Protein AF-A0A1F7KAL9-F1 (afdb_monomer_lite)

Organism: NCBI:txid1802082

Radius of gyration: 19.41 Å; chains: 1; bounding box: 56×38×49 Å

Secondary structure (DSSP, 8-state):
----EEEEETTEEEEHHHHHHHHHHHHHHHHHHHHHTTSSS-HHHHHHHHHHHHHHHHHHHHHHHHHHTHHHHTT-TTGGG-TTTS----HHHHHHHHHHHHHHHHHHTT--HHHHHHHHHHHHHHHHHHHHHHHHTT--SHHHHHHHHHHHHHHHHHHHHHHHHH-TT-SSHHHHHHHHHHHHHHHHHHTT-S--EEETTEEESSTTHHHHHHHHHHHHHHHHHHHHHTT-

Sequence (232 aa):
MINNFLTSLLGLNLYVYGLGVFLTLVVFLFLFWRNLRKTSLNEEKMVDALFGAGVFALVIGRIAYIIMNYDLFRGNLLTPFLLVNYPGITEFYFWMAFFVYWFIYGYQKKIGFVTLTKVFLAPLVTAKILLTAFSLIKEFSLAGLVMLASLLILIGAYLILTHLLKNKSLKEKPFFLLMVYLLLPNFLVDFFQKERVYFVGLKFLSIEQLPYLAAIIISTVLLVLRQFRNRK

Structure (mmCIF, N/CA/C/O backbone):
data_AF-A0A1F7KAL9-F1
#
_entry.id   AF-A0A1F7KAL9-F1
#
loop_
_atom_site.group_PDB
_atom_site.id
_atom_site.type_symbol
_atom_site.label_atom_id
_atom_site.label_alt_id
_atom_site.label_comp_id
_atom_site.label_asym_id
_atom_site.label_entity_id
_atom_site.label_seq_id
_atom_site.pdbx_PDB_ins_code
_atom_site.Cartn_x
_atom_site.Cartn_y
_atom_site.Cartn_z
_atom_site.occupancy
_atom_site.B_iso_or_equiv
_atom_site.auth_seq_id
_atom_site.auth_comp_id
_atom_site.auth_asym_id
_atom_site.auth_atom_id
_atom_site.pdbx_PDB_model_num
ATOM 1 N N . MET A 1 1 ? 26.432 9.146 -13.066 1.00 41.31 1 MET A N 1
ATOM 2 C CA . MET A 1 1 ? 25.526 7.979 -13.022 1.00 41.31 1 MET A CA 1
ATOM 3 C C . MET A 1 1 ? 25.893 7.194 -11.767 1.00 41.31 1 MET A C 1
ATOM 5 O O . MET A 1 1 ? 26.964 6.606 -11.743 1.00 41.31 1 MET A O 1
ATOM 9 N N . ILE A 1 2 ? 25.126 7.305 -10.676 1.00 47.22 2 ILE A N 1
ATOM 10 C CA . ILE A 1 2 ? 25.439 6.575 -9.432 1.00 47.22 2 ILE A CA 1
ATOM 11 C C . ILE A 1 2 ? 25.161 5.094 -9.700 1.00 47.22 2 ILE A C 1
ATOM 13 O O . ILE A 1 2 ? 24.057 4.742 -10.120 1.00 47.22 2 ILE A O 1
ATOM 17 N N . ASN A 1 3 ? 26.173 4.241 -9.529 1.00 52.66 3 ASN A N 1
ATOM 18 C CA . ASN A 1 3 ? 26.032 2.808 -9.748 1.00 52.66 3 ASN A CA 1
ATOM 19 C C . ASN A 1 3 ? 25.159 2.234 -8.619 1.00 52.66 3 ASN A C 1
ATOM 21 O O . ASN A 1 3 ? 25.570 2.190 -7.467 1.00 52.66 3 ASN A O 1
ATOM 25 N N . ASN A 1 4 ? 23.915 1.867 -8.940 1.00 65.38 4 ASN A N 1
ATOM 26 C CA . ASN A 1 4 ? 22.894 1.448 -7.962 1.00 65.38 4 ASN A CA 1
ATOM 27 C C . ASN A 1 4 ? 22.966 -0.036 -7.597 1.00 65.38 4 ASN A C 1
ATOM 29 O O . ASN A 1 4 ? 22.062 -0.569 -6.948 1.00 65.38 4 ASN A O 1
ATOM 33 N N . PHE A 1 5 ? 24.001 -0.695 -8.095 1.00 68.75 5 PHE A N 1
ATOM 34 C CA . PHE A 1 5 ? 24.309 -2.088 -7.878 1.00 68.75 5 PHE A CA 1
ATOM 35 C C . PHE A 1 5 ? 25.055 -2.225 -6.552 1.00 68.75 5 PHE A C 1
ATOM 37 O O . PHE A 1 5 ? 26.104 -1.614 -6.365 1.00 68.75 5 PHE A O 1
ATOM 44 N N . LEU A 1 6 ? 24.488 -2.996 -5.626 1.00 65.62 6 LEU A N 1
ATOM 45 C CA . LEU A 1 6 ? 25.131 -3.315 -4.356 1.00 65.62 6 LEU A CA 1
ATOM 46 C C . LEU A 1 6 ? 26.087 -4.488 -4.553 1.00 65.62 6 LEU A C 1
ATOM 48 O O . LEU A 1 6 ? 27.290 -4.346 -4.378 1.00 65.62 6 LEU A O 1
ATOM 52 N N . THR A 1 7 ? 25.538 -5.644 -4.918 1.00 76.38 7 THR A N 1
ATOM 53 C CA . THR A 1 7 ? 26.268 -6.895 -5.137 1.00 76.38 7 THR A CA 1
ATOM 54 C C . THR A 1 7 ? 25.441 -7.821 -6.031 1.00 76.38 7 THR A C 1
ATOM 56 O O . THR A 1 7 ? 24.219 -7.685 -6.122 1.00 76.38 7 THR A O 1
ATOM 59 N N . SER A 1 8 ? 26.094 -8.774 -6.695 1.00 72.69 8 SER A N 1
ATOM 60 C CA . SER A 1 8 ? 25.427 -9.875 -7.395 1.00 72.69 8 SER A CA 1
ATOM 61 C C . SER A 1 8 ? 25.629 -11.154 -6.599 1.00 72.69 8 SER A C 1
ATOM 63 O O . SER A 1 8 ? 26.772 -11.547 -6.360 1.00 72.69 8 SER A O 1
ATOM 65 N N . LEU A 1 9 ? 24.544 -11.826 -6.228 1.00 70.75 9 LEU A N 1
ATOM 66 C CA . LEU A 1 9 ? 24.591 -13.151 -5.617 1.00 70.75 9 LEU A CA 1
ATOM 67 C C . LEU A 1 9 ? 23.890 -14.135 -6.555 1.00 70.75 9 LEU A C 1
ATOM 69 O O . LEU A 1 9 ? 22.718 -13.947 -6.859 1.00 70.75 9 LEU A O 1
ATOM 73 N N . LEU A 1 10 ? 24.595 -15.171 -7.025 1.00 65.75 10 LEU A N 1
ATOM 74 C CA . LEU A 1 10 ? 24.019 -16.242 -7.862 1.00 65.75 10 LEU A CA 1
ATOM 75 C C . LEU A 1 10 ? 23.251 -15.731 -9.106 1.00 65.75 10 LEU A C 1
ATOM 77 O O . LEU A 1 10 ? 22.222 -16.283 -9.482 1.00 65.75 10 LEU A O 1
ATOM 81 N N . GLY A 1 11 ? 23.727 -14.650 -9.735 1.00 68.00 11 GLY A N 1
ATOM 82 C CA . GLY A 1 11 ? 23.067 -14.037 -10.897 1.00 68.00 11 GLY A CA 1
ATOM 83 C C . GLY A 1 11 ? 21.889 -13.109 -10.566 1.00 68.00 11 GLY A C 1
ATOM 84 O O . GLY A 1 11 ? 21.307 -12.524 -11.477 1.00 68.00 11 GLY A O 1
ATOM 85 N N . LEU A 1 12 ? 21.556 -12.917 -9.285 1.00 68.25 12 LEU A N 1
ATOM 86 C CA . LEU A 1 12 ? 20.603 -11.908 -8.825 1.00 68.25 12 LEU A CA 1
ATOM 87 C C . LEU A 1 12 ? 21.340 -10.622 -8.457 1.00 68.25 12 LEU A C 1
ATOM 89 O O . LEU A 1 12 ? 22.169 -10.599 -7.544 1.00 68.25 12 LEU A O 1
ATOM 93 N N . ASN A 1 13 ? 21.011 -9.539 -9.157 1.00 76.62 13 ASN A N 1
ATOM 94 C CA . ASN A 1 13 ? 21.546 -8.215 -8.869 1.00 76.62 13 ASN A CA 1
ATOM 95 C C . ASN A 1 13 ? 20.756 -7.582 -7.721 1.00 76.62 13 ASN A C 1
ATOM 97 O O . ASN A 1 13 ? 19.558 -7.317 -7.848 1.00 76.62 13 ASN A O 1
ATOM 101 N N . LEU A 1 14 ? 21.427 -7.311 -6.604 1.00 76.38 14 LEU A N 1
ATOM 102 C CA . LEU A 1 14 ? 20.858 -6.536 -5.511 1.00 76.38 14 LEU A CA 1
ATOM 103 C C . LEU A 1 14 ? 21.037 -5.052 -5.803 1.00 76.38 14 LEU A C 1
ATOM 105 O O . LEU A 1 14 ? 22.151 -4.555 -5.967 1.00 76.38 14 LEU A O 1
ATOM 109 N N . TYR A 1 15 ? 19.920 -4.335 -5.840 1.00 78.38 15 TYR A N 1
ATOM 110 C CA . TYR A 1 15 ? 19.902 -2.895 -6.058 1.00 78.38 15 TYR A CA 1
ATOM 111 C C . TYR A 1 15 ? 19.646 -2.151 -4.749 1.00 78.38 15 TYR A C 1
ATOM 113 O O . TYR A 1 15 ? 18.883 -2.617 -3.901 1.00 78.38 15 TYR A O 1
ATOM 121 N N . VAL A 1 16 ? 20.200 -0.941 -4.626 1.00 76.44 16 VAL A N 1
ATOM 122 C CA . VAL A 1 16 ? 19.941 -0.020 -3.497 1.00 76.44 16 VAL A CA 1
ATOM 123 C C . VAL A 1 16 ? 18.438 0.181 -3.271 1.00 76.44 16 VAL A C 1
ATOM 125 O O . VAL A 1 16 ? 17.972 0.195 -2.136 1.00 76.44 16 VAL A O 1
ATOM 128 N N . TYR A 1 17 ? 17.663 0.253 -4.357 1.00 76.50 17 TYR A N 1
ATOM 129 C CA . TYR A 1 17 ? 16.204 0.334 -4.290 1.00 76.50 17 TYR A CA 1
ATOM 130 C C . TYR A 1 17 ? 15.574 -0.891 -3.606 1.00 76.50 17 TYR A C 1
ATOM 132 O O . TYR A 1 17 ? 14.717 -0.732 -2.744 1.00 76.50 17 TYR A O 1
ATOM 140 N N . GLY A 1 18 ? 16.033 -2.106 -3.929 1.00 79.62 18 GLY A N 1
ATOM 141 C CA . GLY A 1 18 ? 15.544 -3.339 -3.304 1.00 79.62 18 GLY A CA 1
ATOM 142 C C . GLY A 1 18 ? 15.850 -3.397 -1.805 1.00 79.62 18 GLY A C 1
ATOM 143 O O . GLY A 1 18 ? 14.987 -3.772 -1.014 1.00 79.62 18 GLY A O 1
ATOM 144 N N . LEU A 1 19 ? 17.037 -2.936 -1.400 1.00 81.81 19 LEU A N 1
ATOM 145 C CA . LEU A 1 19 ? 17.390 -2.787 0.014 1.00 81.81 19 LEU A CA 1
ATOM 146 C C . LEU A 1 19 ? 16.498 -1.750 0.719 1.00 81.81 19 LEU A C 1
ATOM 148 O O . LEU A 1 19 ? 16.022 -1.998 1.826 1.00 81.81 19 LEU A O 1
ATOM 152 N N . GLY A 1 20 ? 16.205 -0.625 0.061 1.00 84.06 20 GLY A N 1
ATOM 153 C CA . GLY A 1 20 ? 15.264 0.381 0.558 1.00 84.06 20 GLY A CA 1
ATOM 154 C C . GLY A 1 20 ? 13.849 -0.173 0.752 1.00 84.06 20 GLY A C 1
ATOM 155 O O . GLY A 1 20 ? 13.240 0.059 1.797 1.00 84.06 20 GLY A O 1
ATOM 156 N N . VAL A 1 21 ? 13.343 -0.960 -0.204 1.00 84.25 21 VAL A N 1
ATOM 157 C CA . VAL A 1 21 ? 12.045 -1.652 -0.097 1.00 84.25 21 VAL A CA 1
ATOM 158 C C . VAL A 1 21 ? 12.044 -2.629 1.080 1.00 84.25 21 VAL A C 1
ATOM 160 O O . VAL A 1 21 ? 11.105 -2.617 1.876 1.00 84.25 21 VAL A O 1
ATOM 163 N N . PHE A 1 22 ? 13.103 -3.426 1.244 1.00 88.44 22 PHE A N 1
ATOM 164 C CA . PHE A 1 22 ? 13.227 -4.368 2.358 1.00 88.44 22 PHE A CA 1
ATOM 165 C C . PHE A 1 22 ? 13.209 -3.662 3.721 1.00 88.44 22 PHE A C 1
ATOM 167 O O . PHE A 1 22 ? 12.392 -3.999 4.577 1.00 88.44 22 PHE A O 1
ATOM 174 N N . LEU A 1 23 ? 14.047 -2.638 3.916 1.00 89.06 23 LEU A N 1
ATOM 175 C CA . LEU A 1 23 ? 14.087 -1.869 5.167 1.00 89.06 23 LEU A CA 1
ATOM 176 C C . LEU A 1 23 ? 12.743 -1.194 5.460 1.00 89.06 23 LEU A C 1
ATOM 178 O O . LEU A 1 23 ? 12.265 -1.203 6.595 1.00 89.06 23 LEU A O 1
ATOM 182 N N . THR A 1 24 ? 12.108 -0.654 4.422 1.00 90.19 24 THR A N 1
ATOM 183 C CA . THR A 1 24 ? 10.774 -0.059 4.505 1.00 90.19 24 THR A CA 1
ATOM 184 C C . THR A 1 24 ? 9.736 -1.078 4.979 1.00 90.19 24 THR A C 1
ATOM 186 O O . THR A 1 24 ? 8.923 -0.765 5.849 1.00 90.19 24 THR A O 1
ATOM 189 N N . LEU A 1 25 ? 9.784 -2.307 4.460 1.00 91.12 25 LEU A N 1
ATOM 190 C CA . LEU A 1 25 ? 8.889 -3.394 4.848 1.00 91.12 25 LEU A CA 1
ATOM 191 C C . LEU A 1 25 ? 9.115 -3.818 6.307 1.00 91.12 25 LEU A C 1
ATOM 193 O O . LEU A 1 25 ? 8.146 -3.995 7.044 1.00 91.12 25 LEU A O 1
ATOM 197 N N . VAL A 1 26 ? 10.368 -3.904 6.762 1.00 93.75 26 VAL A N 1
ATOM 198 C CA . VAL A 1 26 ? 10.696 -4.201 8.170 1.00 93.75 26 VAL A CA 1
ATOM 199 C C . VAL A 1 26 ? 10.111 -3.139 9.104 1.00 93.75 26 VAL A C 1
ATOM 201 O O . VAL A 1 26 ? 9.429 -3.473 10.077 1.00 93.75 26 VAL A O 1
ATOM 204 N N . VAL A 1 27 ? 10.315 -1.854 8.794 1.00 93.12 27 VAL A N 1
ATOM 205 C CA . VAL A 1 27 ? 9.750 -0.750 9.587 1.00 93.12 27 VAL A CA 1
ATOM 206 C C . VAL A 1 27 ? 8.223 -0.784 9.559 1.00 93.12 27 VAL A C 1
ATOM 208 O O . VAL A 1 27 ? 7.585 -0.620 10.601 1.00 93.12 27 VAL A O 1
ATOM 211 N N . PHE A 1 28 ? 7.627 -1.032 8.393 1.00 93.38 28 PHE A N 1
ATOM 212 C CA . PHE A 1 28 ? 6.183 -1.167 8.233 1.00 93.38 28 PHE A CA 1
ATOM 213 C C . PHE A 1 28 ? 5.610 -2.262 9.139 1.00 93.38 28 PHE A C 1
ATOM 215 O O . PHE A 1 28 ? 4.701 -1.981 9.922 1.00 93.38 28 PHE A O 1
ATOM 222 N N . LEU A 1 29 ? 6.166 -3.476 9.091 1.00 93.81 29 LEU A N 1
ATOM 223 C CA . LEU A 1 29 ? 5.709 -4.603 9.907 1.00 93.81 29 LEU A CA 1
ATOM 224 C C . LEU A 1 29 ? 5.867 -4.322 11.401 1.00 93.81 29 LEU A C 1
ATOM 226 O O . LEU A 1 29 ? 4.932 -4.552 12.169 1.00 93.81 29 LEU A O 1
ATOM 230 N N . PHE A 1 30 ? 7.003 -3.757 11.817 1.00 94.38 30 PHE A N 1
ATOM 231 C CA . PHE A 1 30 ? 7.232 -3.389 13.212 1.00 94.38 30 PHE A CA 1
ATOM 232 C C . PHE A 1 30 ? 6.201 -2.369 13.715 1.00 94.38 30 PHE A C 1
ATOM 234 O O . PHE A 1 30 ? 5.621 -2.536 14.792 1.00 94.38 30 PHE A O 1
ATOM 241 N N . LEU A 1 31 ? 5.940 -1.311 12.942 1.00 92.50 31 LEU A N 1
ATOM 242 C CA . LEU A 1 31 ? 4.967 -0.281 13.304 1.00 92.50 31 LEU A CA 1
ATOM 243 C C . LEU A 1 31 ? 3.533 -0.815 13.293 1.00 92.50 31 LEU A C 1
ATOM 245 O O . LEU A 1 31 ? 2.745 -0.443 14.166 1.00 92.50 31 LEU A O 1
ATOM 249 N N . PHE A 1 32 ? 3.202 -1.680 12.335 1.00 93.81 32 PHE A N 1
ATOM 250 C CA . PHE A 1 32 ? 1.909 -2.348 12.244 1.00 93.81 32 PHE A CA 1
ATOM 251 C C . PHE A 1 32 ? 1.657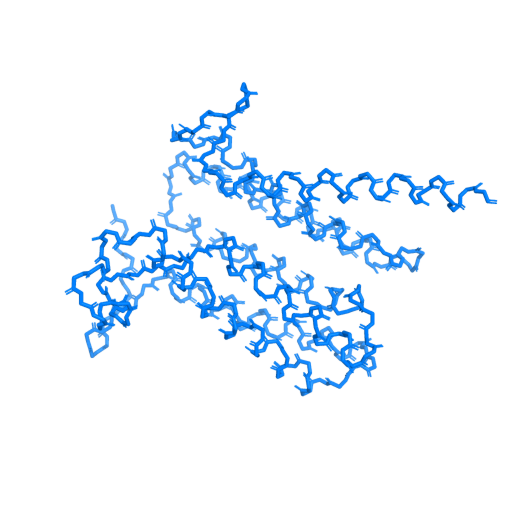 -3.224 13.469 1.00 93.81 32 PHE A C 1
ATOM 253 O O . PHE A 1 32 ? 0.667 -3.021 14.172 1.00 93.81 32 PHE A O 1
ATOM 260 N N . TRP A 1 33 ? 2.599 -4.105 13.801 1.00 93.94 33 TRP A N 1
ATOM 261 C CA . TRP A 1 33 ? 2.545 -4.932 15.002 1.00 93.94 33 TRP A CA 1
ATOM 262 C C . TRP A 1 33 ? 2.464 -4.090 16.285 1.00 93.94 33 TRP A C 1
ATOM 264 O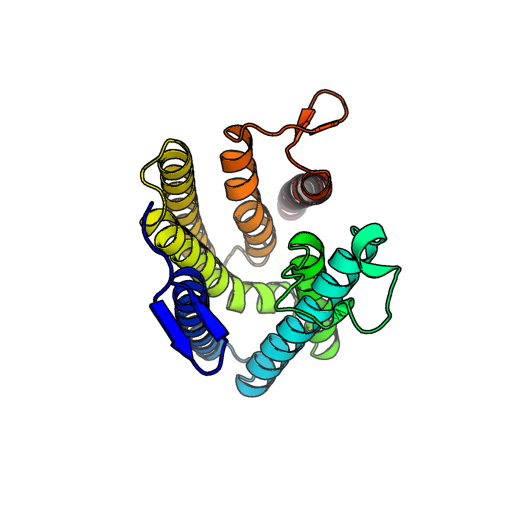 O . TRP A 1 33 ? 1.631 -4.329 17.161 1.00 93.94 33 TRP A O 1
ATOM 274 N N . ARG A 1 34 ? 3.254 -3.013 16.384 1.00 91.38 34 ARG A N 1
ATOM 275 C CA . ARG A 1 34 ? 3.187 -2.067 17.511 1.00 91.38 34 ARG A CA 1
ATOM 276 C C . ARG A 1 34 ? 1.816 -1.400 17.644 1.00 91.38 34 ARG A C 1
ATOM 278 O O . ARG A 1 34 ? 1.398 -1.108 18.763 1.00 91.38 34 ARG A O 1
ATOM 285 N N . ASN A 1 35 ? 1.136 -1.115 16.537 1.00 89.25 35 ASN A N 1
ATOM 286 C CA . ASN A 1 35 ? -0.213 -0.555 16.560 1.00 89.25 35 ASN A CA 1
ATOM 287 C C . ASN A 1 35 ? -1.265 -1.605 16.919 1.00 89.25 35 ASN A C 1
ATOM 289 O O . ASN A 1 35 ? -2.197 -1.272 17.647 1.00 89.25 35 ASN A O 1
ATOM 293 N N . LEU A 1 36 ? -1.100 -2.852 16.471 1.00 92.44 36 LEU A N 1
ATOM 294 C CA . LEU A 1 36 ? -1.978 -3.964 16.839 1.00 92.44 36 LEU A CA 1
ATOM 295 C C . LEU A 1 36 ? -2.015 -4.190 18.352 1.00 92.44 36 LEU A C 1
ATOM 297 O O . LEU A 1 36 ? -3.109 -4.281 18.902 1.00 92.44 36 LEU A O 1
ATOM 301 N N . ARG A 1 37 ? -0.861 -4.129 19.032 1.00 91.25 37 ARG A N 1
ATOM 302 C CA . ARG A 1 37 ? -0.753 -4.235 20.505 1.00 91.25 37 ARG A CA 1
ATOM 303 C C . ARG A 1 37 ? -1.576 -3.209 21.289 1.00 91.25 37 ARG A C 1
ATOM 305 O O . ARG A 1 37 ? -1.806 -3.372 22.481 1.00 91.25 37 ARG A O 1
ATOM 312 N N . LYS A 1 38 ? -2.002 -2.120 20.644 1.00 88.31 38 LYS A N 1
ATOM 313 C CA . LYS A 1 38 ? -2.852 -1.077 21.247 1.00 88.31 38 LYS A CA 1
ATOM 314 C C . LYS A 1 38 ? -4.345 -1.334 21.031 1.00 88.31 38 LYS A C 1
ATOM 316 O O . LYS A 1 38 ? -5.169 -0.492 21.383 1.00 88.31 38 LYS A O 1
ATOM 321 N N . THR A 1 39 ? -4.692 -2.446 20.396 1.00 87.81 39 THR A N 1
ATOM 322 C CA . THR A 1 39 ? -6.058 -2.836 20.051 1.00 87.81 39 THR A CA 1
ATOM 323 C C . THR A 1 39 ? -6.396 -4.185 20.674 1.00 87.81 39 THR A C 1
ATOM 325 O O . THR A 1 39 ? -5.517 -4.895 21.142 1.00 87.81 39 THR A O 1
ATOM 328 N N . SER A 1 40 ? -7.675 -4.557 20.664 1.00 89.56 40 SER A N 1
ATOM 329 C CA . SER A 1 40 ? -8.139 -5.883 21.094 1.00 89.56 40 SER A CA 1
ATOM 330 C C . SER A 1 40 ? -8.071 -6.945 19.986 1.00 89.56 40 SER A C 1
ATOM 332 O O . SER A 1 40 ? -8.652 -8.020 20.124 1.00 89.56 40 SER A O 1
ATOM 334 N N . LEU A 1 41 ? -7.432 -6.638 18.852 1.00 91.88 41 LEU A N 1
ATOM 335 C CA . LEU A 1 41 ? -7.338 -7.553 17.717 1.00 91.88 41 LEU A CA 1
ATOM 336 C C . LEU A 1 41 ? -6.252 -8.603 17.967 1.00 91.88 41 LEU A C 1
ATOM 338 O O . LEU A 1 41 ? -5.194 -8.293 18.503 1.00 91.88 41 LEU A O 1
ATOM 342 N N . ASN A 1 42 ? -6.500 -9.840 17.533 1.00 92.81 42 ASN A N 1
ATOM 343 C CA . ASN A 1 42 ? -5.502 -10.905 17.599 1.00 92.81 42 ASN A CA 1
ATOM 344 C C . ASN A 1 42 ? -4.351 -10.602 16.621 1.00 92.81 42 ASN A C 1
ATOM 346 O O . ASN A 1 42 ? -4.578 -10.492 15.416 1.00 92.81 42 ASN A O 1
ATOM 350 N N . GLU A 1 43 ? -3.139 -10.453 17.156 1.00 93.25 43 GLU A N 1
ATOM 351 C CA . GLU A 1 43 ? -1.952 -10.022 16.411 1.00 93.25 43 GLU A CA 1
ATOM 352 C C . GLU A 1 43 ? -1.562 -10.995 15.299 1.00 93.25 43 GLU A C 1
ATOM 354 O O . GLU A 1 43 ? -1.386 -10.567 14.161 1.00 93.25 43 GLU A O 1
ATOM 359 N N . GLU A 1 44 ? -1.493 -12.288 15.613 1.00 93.62 44 GLU A N 1
ATOM 360 C CA . GLU A 1 44 ? -1.123 -13.358 14.682 1.00 93.62 44 GLU A CA 1
ATOM 361 C C . GLU A 1 44 ? -2.057 -13.365 13.469 1.00 93.62 44 GLU A C 1
ATOM 363 O O . GLU A 1 44 ? -1.624 -13.150 12.339 1.00 93.62 44 GLU A O 1
ATOM 368 N N . LYS A 1 45 ? -3.372 -13.423 13.712 1.00 94.38 45 LYS A N 1
ATOM 369 C CA . LYS A 1 45 ? -4.381 -13.418 12.640 1.00 94.38 45 LYS A CA 1
ATOM 370 C C . LYS A 1 45 ? -4.329 -12.153 11.783 1.00 94.38 45 LYS A C 1
ATOM 372 O O . LYS A 1 45 ? -4.693 -12.179 10.611 1.00 94.38 45 LYS A O 1
ATOM 377 N N . MET A 1 46 ? -3.946 -11.022 12.370 1.00 94.62 46 MET A N 1
ATOM 378 C CA . MET A 1 46 ? -3.832 -9.752 11.654 1.00 94.62 46 MET A CA 1
ATOM 379 C C . MET A 1 46 ? -2.567 -9.678 10.797 1.00 94.62 46 MET A C 1
ATOM 381 O O . MET A 1 46 ? -2.611 -9.095 9.714 1.00 94.62 46 MET A O 1
ATOM 385 N N . VAL A 1 47 ? -1.463 -10.271 11.254 1.00 94.19 47 VAL A N 1
ATOM 386 C CA . VAL A 1 47 ? -0.238 -10.428 10.460 1.00 94.19 47 VAL A CA 1
ATOM 387 C C . VAL A 1 47 ? -0.474 -11.411 9.312 1.00 94.19 47 VAL A C 1
ATOM 389 O O . VAL A 1 47 ? -0.139 -11.080 8.176 1.00 94.19 47 VAL A O 1
ATOM 392 N N . ASP A 1 48 ? -1.152 -12.534 9.556 1.00 94.94 48 ASP A N 1
ATOM 393 C CA . ASP A 1 48 ? -1.531 -13.497 8.512 1.00 94.94 48 ASP A CA 1
ATOM 394 C C . ASP A 1 48 ? -2.415 -12.855 7.443 1.00 94.94 48 ASP A C 1
ATOM 396 O O . ASP A 1 48 ? -2.194 -13.019 6.243 1.00 94.94 48 ASP A O 1
ATOM 400 N N . ALA A 1 49 ? -3.409 -12.071 7.869 1.00 94.75 49 ALA A N 1
ATOM 401 C CA . ALA A 1 49 ? -4.284 -11.352 6.954 1.00 94.75 49 ALA A CA 1
ATOM 402 C C . ALA A 1 49 ? -3.521 -10.320 6.120 1.00 94.75 49 ALA A C 1
ATOM 404 O O . ALA A 1 49 ? -3.802 -10.167 4.933 1.00 94.75 49 ALA A O 1
ATOM 405 N N . LEU A 1 50 ? -2.562 -9.613 6.724 1.00 94.69 50 LEU A N 1
ATOM 406 C CA . LEU A 1 50 ? -1.731 -8.629 6.035 1.00 94.69 50 LEU A CA 1
ATOM 407 C C . LEU A 1 50 ? -0.831 -9.302 4.997 1.00 94.69 50 LEU A C 1
ATOM 409 O O . LEU A 1 50 ? -0.726 -8.817 3.870 1.00 94.69 50 LEU A O 1
ATOM 413 N N . PHE A 1 51 ? -0.222 -10.429 5.361 1.00 94.81 51 PHE A N 1
ATOM 414 C CA . PHE A 1 51 ? 0.589 -11.226 4.451 1.00 94.81 51 PHE A CA 1
ATOM 415 C C . PHE A 1 51 ? -0.253 -11.777 3.293 1.00 94.81 51 PHE A C 1
ATOM 417 O O . PHE A 1 51 ? 0.100 -11.579 2.131 1.00 94.81 51 PHE A O 1
ATOM 424 N N . GLY A 1 52 ? -1.413 -12.370 3.591 1.00 96.00 52 GLY A N 1
ATOM 425 C CA . GLY A 1 52 ? -2.357 -12.865 2.587 1.00 96.00 52 GLY A CA 1
ATOM 426 C C . GLY A 1 52 ? -2.840 -11.769 1.635 1.00 96.00 52 GLY A C 1
ATOM 427 O O . GLY A 1 52 ? -2.852 -11.975 0.422 1.00 96.00 52 GLY A O 1
ATOM 428 N N . ALA A 1 53 ? -3.146 -10.576 2.156 1.00 95.12 53 ALA A N 1
ATOM 429 C CA . ALA A 1 53 ? -3.507 -9.414 1.345 1.00 95.12 53 ALA A CA 1
ATOM 430 C C . ALA A 1 53 ? -2.363 -8.986 0.416 1.00 95.12 53 ALA A C 1
ATOM 432 O O . ALA A 1 53 ? -2.603 -8.684 -0.750 1.00 95.12 53 ALA A O 1
ATOM 433 N N . GLY A 1 54 ? -1.123 -8.982 0.916 1.00 93.81 54 GLY A N 1
ATOM 434 C CA . GLY A 1 54 ? 0.068 -8.658 0.131 1.00 93.81 54 GLY A CA 1
ATOM 435 C C . GLY A 1 54 ? 0.311 -9.652 -1.005 1.00 93.81 54 GLY A C 1
ATOM 436 O O . GLY A 1 54 ? 0.500 -9.240 -2.146 1.00 93.81 54 GLY A O 1
ATOM 437 N N . VAL A 1 55 ? 0.241 -10.956 -0.727 1.00 95.50 55 VAL A N 1
ATOM 438 C CA . VAL A 1 55 ? 0.391 -12.004 -1.751 1.00 95.50 55 VAL A CA 1
ATOM 439 C C . VAL A 1 55 ? -0.717 -11.903 -2.798 1.00 95.50 55 VAL A C 1
ATOM 441 O O . VAL A 1 55 ? -0.430 -11.888 -3.995 1.00 95.50 55 VAL A O 1
ATOM 444 N N . PHE A 1 56 ? -1.972 -11.767 -2.364 1.00 96.44 56 PHE A N 1
ATOM 445 C CA . PHE A 1 56 ? -3.109 -11.597 -3.267 1.00 96.44 56 PHE A CA 1
ATOM 446 C C . PHE A 1 56 ? -2.934 -10.365 -4.168 1.00 96.44 56 PHE A C 1
ATOM 448 O O . PHE A 1 56 ? -3.134 -10.440 -5.380 1.00 96.44 56 PHE A O 1
ATOM 455 N N . ALA A 1 57 ? -2.480 -9.249 -3.596 1.00 94.00 57 ALA A N 1
ATOM 456 C CA . ALA A 1 57 ? -2.204 -8.019 -4.325 1.00 94.00 57 ALA A CA 1
ATOM 457 C C . ALA A 1 57 ? -1.080 -8.163 -5.359 1.00 94.00 57 ALA A C 1
ATOM 459 O O . ALA A 1 57 ? -1.228 -7.684 -6.483 1.00 94.00 57 ALA A O 1
ATOM 460 N N . LEU A 1 58 ? 0.020 -8.847 -5.019 1.00 92.75 58 LEU A N 1
ATOM 461 C CA . LEU A 1 58 ? 1.124 -9.110 -5.951 1.00 92.75 58 LEU A CA 1
ATOM 462 C C . LEU A 1 58 ? 0.661 -9.942 -7.149 1.00 92.75 58 LEU A C 1
ATOM 464 O O . LEU A 1 58 ? 0.991 -9.611 -8.287 1.00 92.75 58 LEU A O 1
ATOM 468 N N . VAL A 1 59 ? -0.130 -10.990 -6.903 1.00 94.38 59 VAL A N 1
ATOM 469 C CA . VAL A 1 59 ? -0.654 -11.863 -7.961 1.00 94.38 59 VAL A CA 1
ATOM 470 C C . VAL A 1 59 ? -1.565 -11.080 -8.902 1.00 94.38 59 VAL A C 1
ATOM 472 O O . VAL A 1 59 ? -1.342 -11.084 -10.112 1.00 94.38 59 VAL A O 1
ATOM 475 N N . ILE A 1 60 ? -2.552 -10.354 -8.370 1.00 94.31 60 ILE A N 1
ATOM 476 C CA . ILE A 1 60 ? -3.491 -9.587 -9.200 1.00 94.31 60 ILE A CA 1
ATOM 477 C C . ILE A 1 60 ? -2.788 -8.441 -9.932 1.00 94.31 60 ILE A C 1
ATOM 479 O O . ILE A 1 60 ? -3.017 -8.250 -11.125 1.00 94.31 60 ILE A O 1
ATOM 483 N N . GLY A 1 61 ? -1.896 -7.710 -9.262 1.00 88.62 61 GLY A N 1
ATOM 484 C CA . GLY A 1 61 ? -1.122 -6.640 -9.889 1.00 88.62 61 GLY A CA 1
ATOM 485 C C . GLY A 1 61 ? -0.219 -7.151 -11.018 1.00 88.62 61 GLY A C 1
ATOM 486 O O . GLY A 1 61 ? -0.060 -6.471 -12.033 1.00 88.62 61 GLY A O 1
ATOM 487 N N . ARG A 1 62 ? 0.328 -8.368 -10.890 1.00 88.75 62 ARG A N 1
ATOM 488 C CA . ARG A 1 62 ? 1.093 -9.019 -11.961 1.00 88.75 62 ARG A CA 1
ATOM 489 C C . ARG A 1 62 ? 0.199 -9.466 -13.117 1.00 88.75 62 ARG A C 1
ATOM 491 O O . ARG A 1 62 ? 0.553 -9.222 -14.266 1.00 88.75 62 ARG A O 1
ATOM 498 N N . ILE A 1 63 ? -0.950 -10.079 -12.836 1.00 91.12 63 ILE A N 1
ATOM 499 C CA . ILE A 1 63 ? -1.920 -10.484 -13.867 1.00 91.12 63 ILE A 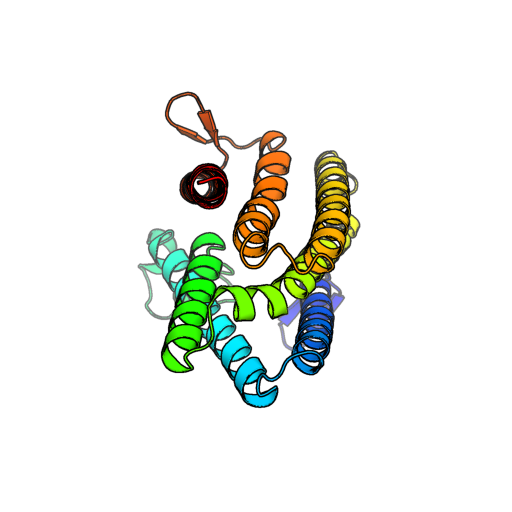CA 1
ATOM 500 C C . ILE A 1 63 ? -2.374 -9.266 -14.678 1.00 91.12 63 ILE A C 1
ATOM 502 O O . ILE A 1 63 ? -2.357 -9.308 -15.906 1.00 91.12 63 ILE A O 1
ATOM 506 N N . ALA A 1 64 ? -2.703 -8.161 -14.007 1.00 89.00 64 ALA A N 1
ATOM 507 C CA . ALA A 1 64 ? -3.066 -6.915 -14.671 1.00 89.00 64 ALA A CA 1
ATOM 508 C C . ALA A 1 64 ? -1.936 -6.398 -15.575 1.00 89.00 64 ALA A C 1
ATOM 510 O O . ALA A 1 64 ? -2.189 -6.060 -16.729 1.00 89.00 64 ALA A O 1
ATOM 511 N N . TYR A 1 65 ? -0.687 -6.420 -15.098 1.00 87.69 65 TYR A N 1
ATOM 512 C CA . TYR A 1 65 ? 0.473 -6.014 -15.896 1.00 87.69 65 TYR A CA 1
ATOM 513 C C . TYR A 1 65 ? 0.625 -6.844 -17.178 1.00 87.69 65 TYR A C 1
ATOM 515 O O . TYR A 1 65 ? 0.886 -6.289 -18.245 1.00 87.69 65 TYR A O 1
ATOM 523 N N . ILE A 1 66 ? 0.423 -8.162 -17.092 1.00 88.75 66 ILE A N 1
ATOM 524 C CA . ILE A 1 66 ? 0.493 -9.073 -18.243 1.00 88.75 66 ILE A CA 1
ATOM 525 C C . ILE A 1 66 ? -0.612 -8.760 -19.255 1.00 88.75 66 ILE A C 1
ATOM 527 O O . ILE A 1 66 ? -0.337 -8.686 -20.448 1.00 88.75 66 ILE A O 1
ATOM 531 N N . ILE A 1 67 ? -1.845 -8.544 -18.786 1.00 89.06 67 ILE A N 1
ATOM 532 C CA . ILE A 1 67 ? -2.991 -8.216 -19.648 1.00 89.06 67 ILE A CA 1
ATOM 533 C C . ILE A 1 67 ? -2.765 -6.880 -20.364 1.00 89.06 67 ILE A C 1
ATOM 535 O O . ILE A 1 67 ? -3.018 -6.771 -21.559 1.00 89.06 67 ILE A O 1
ATOM 539 N N . MET A 1 68 ? -2.258 -5.871 -19.654 1.00 84.38 68 MET A N 1
ATOM 540 C CA . MET A 1 68 ? -2.004 -4.544 -20.226 1.00 84.38 68 MET A CA 1
ATOM 541 C C . MET A 1 68 ? -0.837 -4.532 -21.218 1.00 84.38 68 MET A C 1
ATOM 543 O O . MET A 1 68 ? -0.804 -3.689 -22.106 1.00 84.38 68 MET A O 1
ATOM 547 N N . ASN A 1 69 ? 0.098 -5.473 -21.092 1.00 87.00 69 ASN A N 1
ATOM 548 C CA . ASN A 1 69 ? 1.254 -5.614 -21.975 1.00 87.00 69 ASN A CA 1
ATOM 549 C C . ASN A 1 69 ? 1.175 -6.914 -22.782 1.00 87.00 69 ASN A C 1
ATOM 551 O O . ASN A 1 69 ? 2.189 -7.579 -22.998 1.00 87.00 69 ASN A O 1
ATOM 555 N N . TYR A 1 70 ? -0.033 -7.294 -23.208 1.00 85.62 70 TYR A N 1
ATOM 556 C CA . TYR A 1 70 ? -0.305 -8.589 -23.832 1.00 85.62 70 TYR A CA 1
ATOM 557 C C . TYR A 1 70 ? 0.622 -8.898 -25.019 1.00 85.62 70 TYR A C 1
ATOM 559 O O . TYR A 1 70 ? 1.061 -10.038 -25.181 1.00 85.62 70 TYR A O 1
ATOM 567 N N . ASP A 1 71 ? 1.008 -7.881 -25.794 1.00 86.81 71 ASP A N 1
ATOM 568 C CA . ASP A 1 71 ? 1.931 -8.029 -26.922 1.00 86.81 71 ASP A CA 1
ATOM 569 C C . ASP A 1 71 ? 3.309 -8.586 -26.533 1.00 86.81 71 ASP A C 1
ATOM 571 O O . ASP A 1 71 ? 3.919 -9.300 -27.330 1.00 86.81 71 ASP A O 1
ATOM 575 N N . LEU A 1 72 ? 3.774 -8.336 -25.304 1.00 84.88 72 LEU A N 1
ATOM 576 C CA . LEU A 1 72 ? 5.033 -8.877 -24.780 1.00 84.88 72 LEU A CA 1
ATOM 577 C C . LEU A 1 72 ? 4.910 -10.344 -24.337 1.00 84.88 72 LEU A C 1
ATOM 579 O O . LEU A 1 72 ? 5.906 -11.065 -24.314 1.00 84.88 72 LEU A O 1
ATOM 583 N N . PHE A 1 73 ? 3.704 -10.798 -23.985 1.00 86.50 73 PHE A N 1
ATOM 584 C CA . PHE A 1 73 ? 3.479 -12.097 -23.336 1.00 86.50 73 PHE A CA 1
ATOM 585 C C . PHE A 1 73 ? 2.756 -13.129 -24.214 1.00 86.50 73 PHE A C 1
ATOM 587 O O . PHE A 1 73 ? 2.768 -14.315 -23.892 1.00 86.50 73 PHE A O 1
ATOM 594 N N . ARG A 1 74 ? 2.184 -12.727 -25.355 1.00 82.75 74 ARG A N 1
ATOM 595 C CA . ARG A 1 74 ? 1.410 -13.608 -26.253 1.00 82.75 74 ARG A CA 1
ATOM 596 C C . ARG A 1 74 ? 2.176 -14.811 -26.825 1.00 82.75 74 ARG A C 1
ATOM 598 O O . ARG A 1 74 ? 1.555 -15.781 -27.239 1.00 82.75 74 ARG A O 1
ATOM 605 N N . GLY A 1 75 ? 3.509 -14.751 -26.878 1.00 80.69 75 GLY A N 1
ATOM 606 C CA . GLY A 1 75 ? 4.337 -15.741 -27.580 1.00 80.69 75 GLY A CA 1
ATOM 607 C C . GLY A 1 75 ? 4.700 -17.005 -26.792 1.00 80.69 75 GLY A C 1
ATOM 608 O O . GLY A 1 75 ? 5.156 -17.969 -27.400 1.00 80.69 75 GLY A O 1
ATOM 609 N N . ASN A 1 76 ? 4.549 -17.024 -25.461 1.00 82.75 76 ASN A N 1
ATOM 610 C CA . ASN A 1 76 ? 4.947 -18.166 -24.629 1.00 82.75 76 ASN A CA 1
ATOM 611 C C . ASN A 1 76 ? 4.269 -18.108 -23.245 1.00 82.75 76 ASN A C 1
ATOM 613 O O . ASN A 1 76 ? 4.345 -17.098 -22.560 1.00 82.75 76 ASN A O 1
ATOM 617 N N . LEU A 1 77 ? 3.660 -19.209 -22.792 1.00 81.75 77 LEU A N 1
ATOM 618 C CA . LEU A 1 77 ? 2.975 -19.288 -21.491 1.00 81.75 77 LEU A CA 1
ATOM 619 C C . LEU A 1 77 ? 3.909 -19.162 -20.273 1.00 81.75 77 LEU A C 1
ATOM 621 O O . LEU A 1 77 ? 3.437 -18.893 -19.170 1.00 81.75 77 LEU A O 1
ATOM 625 N N . LEU A 1 78 ? 5.220 -19.351 -20.450 1.00 83.81 78 LEU A N 1
ATOM 626 C CA . LEU A 1 78 ? 6.217 -19.255 -19.380 1.00 83.81 78 LEU A CA 1
ATOM 627 C C . LEU A 1 78 ? 6.784 -17.839 -19.205 1.00 83.81 78 LEU A C 1
ATOM 629 O O . LEU A 1 78 ? 7.309 -17.525 -18.136 1.00 83.81 78 LEU A O 1
ATOM 633 N N . THR A 1 79 ? 6.660 -16.957 -20.204 1.00 79.69 79 THR A N 1
ATOM 634 C CA . THR A 1 79 ? 7.186 -15.582 -20.110 1.00 79.69 79 THR A CA 1
ATOM 635 C C . THR A 1 79 ? 6.564 -14.745 -18.988 1.00 79.69 79 THR A C 1
ATOM 637 O O . THR A 1 79 ? 7.312 -13.975 -18.378 1.00 79.69 79 THR A O 1
ATOM 640 N N . PRO A 1 80 ? 5.281 -14.916 -18.598 1.00 80.94 80 PRO A N 1
ATOM 641 C CA . PRO A 1 80 ? 4.709 -14.241 -17.433 1.00 80.94 80 PRO A CA 1
ATOM 642 C C . PRO A 1 80 ? 5.474 -14.452 -16.119 1.00 80.94 80 PRO A C 1
ATOM 644 O O . PRO A 1 80 ? 5.488 -13.549 -15.275 1.00 80.94 80 PRO A O 1
ATOM 647 N N . PHE A 1 81 ? 6.134 -15.605 -15.951 1.00 82.50 81 PHE A N 1
ATOM 648 C CA . PHE A 1 81 ? 6.870 -15.980 -14.737 1.00 82.50 81 PHE A CA 1
ATOM 649 C C . PHE A 1 81 ? 8.349 -15.564 -14.763 1.00 82.50 81 PHE A C 1
ATOM 651 O O . PHE A 1 81 ? 9.025 -15.622 -13.736 1.00 82.50 81 PHE A O 1
ATOM 658 N N . LEU A 1 82 ? 8.860 -15.092 -15.906 1.00 82.50 82 LEU A N 1
ATOM 659 C CA . LEU A 1 82 ? 10.240 -14.622 -16.056 1.00 82.50 82 LEU A CA 1
ATOM 660 C C . LEU A 1 82 ? 10.401 -13.196 -15.509 1.00 82.50 82 LEU A C 1
ATOM 662 O O . LEU A 1 82 ? 10.560 -12.228 -16.255 1.00 82.50 82 LEU A O 1
ATOM 666 N N . LEU A 1 83 ? 10.382 -13.072 -14.181 1.00 79.00 83 LEU A N 1
ATOM 667 C CA . LEU A 1 83 ? 10.479 -11.791 -13.468 1.00 79.00 83 LEU A CA 1
ATOM 668 C C . LEU A 1 83 ? 11.806 -11.054 -13.698 1.00 79.00 83 LEU A C 1
ATOM 670 O O . LEU A 1 83 ? 11.846 -9.835 -13.570 1.00 79.00 83 LEU A O 1
ATOM 674 N N . VAL A 1 84 ? 12.873 -11.778 -14.053 1.00 75.75 84 VAL A N 1
ATOM 675 C CA . VAL A 1 84 ? 14.192 -11.192 -14.346 1.00 75.75 84 VAL A CA 1
ATOM 676 C C . VAL A 1 84 ? 14.161 -10.381 -15.644 1.00 75.75 84 VAL A C 1
ATOM 678 O O . VAL A 1 84 ? 14.718 -9.289 -15.694 1.00 75.75 84 VAL A O 1
ATOM 681 N N . ASN A 1 85 ? 13.481 -10.895 -16.674 1.00 74.00 85 ASN A N 1
ATOM 682 C CA . ASN A 1 85 ? 13.464 -10.288 -18.009 1.00 74.00 85 ASN A CA 1
ATOM 683 C C . ASN A 1 85 ? 12.299 -9.310 -18.193 1.00 74.00 85 ASN A C 1
ATOM 685 O O . ASN A 1 85 ? 12.435 -8.322 -18.907 1.00 74.00 85 ASN A O 1
ATOM 689 N N . TYR A 1 86 ? 11.167 -9.569 -17.533 1.00 80.56 86 TYR A N 1
ATOM 690 C CA . TYR A 1 86 ? 9.977 -8.721 -17.594 1.00 80.56 86 TYR A CA 1
ATOM 691 C C . TYR A 1 86 ? 9.547 -8.290 -16.186 1.00 80.56 86 TYR A C 1
ATOM 693 O O . TYR A 1 86 ? 8.503 -8.751 -15.699 1.00 80.56 86 TYR A O 1
ATOM 701 N N . PRO A 1 87 ? 10.337 -7.442 -15.497 1.00 80.00 87 PRO A N 1
ATOM 702 C CA . PRO A 1 87 ? 9.977 -6.935 -14.181 1.00 80.00 87 PRO A CA 1
ATOM 703 C C . PRO A 1 87 ? 8.793 -5.968 -14.305 1.00 80.00 87 PRO A C 1
ATOM 705 O O . PRO A 1 87 ? 8.833 -5.023 -15.087 1.00 80.00 87 PRO A O 1
ATOM 708 N N . GLY A 1 88 ? 7.725 -6.194 -13.539 1.00 80.69 88 GLY A N 1
ATOM 709 C CA . GLY A 1 88 ? 6.574 -5.293 -13.576 1.00 80.69 88 GLY A CA 1
ATOM 710 C C . GLY A 1 88 ? 5.365 -5.785 -12.794 1.00 80.69 88 GLY A C 1
ATOM 711 O O . GLY A 1 88 ? 5.039 -6.974 -12.804 1.00 80.69 88 GLY A O 1
ATOM 712 N N . ILE A 1 89 ? 4.706 -4.847 -12.121 1.00 84.94 89 ILE A N 1
ATOM 713 C CA . ILE A 1 89 ? 3.432 -5.000 -11.417 1.00 84.94 89 ILE A CA 1
ATOM 714 C C . ILE A 1 89 ? 2.681 -3.691 -11.635 1.00 84.94 89 ILE A C 1
ATOM 716 O O . ILE A 1 89 ? 3.274 -2.622 -11.491 1.00 84.94 89 ILE A O 1
ATOM 720 N N . THR A 1 90 ? 1.391 -3.755 -11.955 1.00 82.62 90 THR A N 1
ATOM 721 C CA . THR A 1 90 ? 0.587 -2.536 -12.058 1.00 82.62 90 THR A CA 1
ATOM 722 C C . THR A 1 90 ? 0.183 -2.068 -10.662 1.00 82.62 90 THR A C 1
ATOM 724 O O . THR A 1 90 ? -0.572 -2.753 -9.965 1.00 82.62 90 THR A O 1
ATOM 727 N N . GLU A 1 91 ? 0.684 -0.902 -10.245 1.00 78.31 91 GLU A N 1
ATOM 728 C CA . GLU A 1 91 ? 0.501 -0.367 -8.888 1.00 78.31 91 GLU A CA 1
ATOM 729 C C . GLU A 1 91 ? -0.983 -0.180 -8.529 1.00 78.31 91 GLU A C 1
ATOM 731 O O . GLU A 1 91 ? -1.403 -0.538 -7.426 1.00 78.31 91 GLU A O 1
ATOM 736 N N . PHE A 1 92 ? -1.800 0.318 -9.464 1.00 77.94 92 PHE A N 1
ATOM 737 C CA . PHE A 1 92 ? -3.233 0.518 -9.233 1.00 77.94 92 PHE A CA 1
ATOM 738 C C . PHE A 1 92 ? -3.947 -0.783 -8.847 1.00 77.94 92 PHE A C 1
ATOM 740 O O . PHE A 1 92 ? -4.619 -0.861 -7.814 1.00 77.94 92 PHE A O 1
ATOM 747 N N . TYR A 1 93 ? -3.768 -1.830 -9.654 1.00 81.25 93 TYR A N 1
ATOM 748 C CA . TYR A 1 93 ? -4.408 -3.124 -9.428 1.00 81.25 93 TYR A CA 1
ATOM 749 C C . TYR A 1 93 ? -3.847 -3.840 -8.199 1.00 81.25 93 TYR A C 1
ATOM 751 O O . TYR A 1 93 ? -4.598 -4.540 -7.521 1.00 81.25 93 TYR A O 1
ATOM 759 N N . PHE A 1 94 ? -2.572 -3.614 -7.865 1.00 85.94 94 PHE A N 1
ATOM 760 C CA . PHE A 1 94 ? -1.984 -4.070 -6.608 1.00 85.94 94 PHE A CA 1
ATOM 761 C C . PHE A 1 94 ? -2.739 -3.488 -5.404 1.00 85.94 94 PHE A C 1
ATOM 763 O O . PHE A 1 94 ? -3.275 -4.241 -4.587 1.00 85.94 94 PHE A O 1
ATOM 770 N N . TRP A 1 95 ? -2.859 -2.159 -5.306 1.00 82.19 95 TRP A N 1
ATOM 771 C CA . TRP A 1 95 ? -3.550 -1.534 -4.174 1.00 82.19 95 TRP A CA 1
ATOM 772 C C . TRP A 1 95 ? -5.030 -1.897 -4.137 1.00 82.19 95 TRP A C 1
ATOM 774 O O . TRP A 1 95 ? -5.556 -2.209 -3.069 1.00 82.19 95 TRP A O 1
ATOM 784 N N . MET A 1 96 ? -5.701 -1.913 -5.289 1.00 81.75 96 MET A N 1
ATOM 785 C CA . MET A 1 96 ? -7.103 -2.310 -5.377 1.00 81.75 96 MET A CA 1
ATOM 786 C C . MET A 1 96 ? -7.316 -3.726 -4.825 1.00 81.75 96 MET A C 1
ATOM 788 O O . MET A 1 96 ? -8.166 -3.921 -3.957 1.00 81.75 96 MET A O 1
ATOM 792 N N . ALA A 1 97 ? -6.516 -4.699 -5.267 1.00 88.88 97 ALA A N 1
ATOM 793 C CA . ALA A 1 97 ? -6.600 -6.078 -4.800 1.00 88.88 97 ALA A CA 1
ATOM 794 C C . ALA A 1 97 ? -6.281 -6.213 -3.304 1.00 88.88 97 ALA A C 1
ATOM 796 O O . ALA A 1 97 ? -7.000 -6.918 -2.592 1.00 88.88 97 ALA A O 1
ATOM 797 N N . PHE A 1 98 ? -5.273 -5.485 -2.808 1.00 90.81 98 PHE A N 1
ATOM 798 C CA . PHE A 1 98 ? -4.955 -5.423 -1.381 1.00 90.81 98 PHE A CA 1
ATOM 799 C C . PHE A 1 98 ? -6.174 -4.975 -0.565 1.00 90.81 98 PHE A C 1
ATOM 801 O O . PHE A 1 98 ? -6.577 -5.647 0.384 1.00 90.81 98 PHE A O 1
ATOM 808 N N . PHE A 1 99 ? -6.802 -3.861 -0.954 1.00 86.19 99 PHE A N 1
ATOM 809 C CA . PHE A 1 99 ? -7.958 -3.311 -0.248 1.00 86.19 99 PHE A CA 1
ATOM 810 C C . PHE A 1 99 ? -9.202 -4.191 -0.349 1.00 86.19 99 PHE A C 1
ATOM 812 O O . PHE A 1 99 ? -9.939 -4.293 0.632 1.00 86.19 99 PHE A O 1
ATOM 819 N N . VAL A 1 100 ? -9.423 -4.848 -1.490 1.00 87.44 100 VAL A N 1
ATOM 820 C CA . VAL A 1 100 ? -10.515 -5.816 -1.662 1.00 87.44 100 VAL A CA 1
ATOM 821 C C . VAL A 1 100 ? -10.340 -6.985 -0.695 1.00 87.44 100 VAL A C 1
ATOM 823 O O . VAL A 1 100 ? -11.263 -7.288 0.060 1.00 87.44 100 VAL A O 1
ATOM 826 N N . TYR A 1 101 ? -9.150 -7.591 -0.640 1.00 93.56 101 TYR A N 1
ATOM 827 C CA . TYR A 1 101 ? -8.864 -8.662 0.315 1.00 93.56 101 TYR A CA 1
ATOM 828 C C . TYR A 1 101 ? -9.046 -8.182 1.760 1.00 93.56 101 TYR A C 1
ATOM 830 O O . TYR A 1 101 ? -9.708 -8.833 2.567 1.00 93.56 101 TYR A O 1
ATOM 838 N N . TRP A 1 102 ? -8.503 -7.006 2.082 1.00 89.69 102 TRP A N 1
ATOM 839 C CA . TRP A 1 102 ? -8.582 -6.408 3.414 1.00 89.69 102 TRP A CA 1
ATOM 840 C C . TRP A 1 102 ? -10.029 -6.158 3.861 1.00 89.69 102 TRP A C 1
ATOM 842 O O . TRP A 1 102 ? -10.389 -6.398 5.016 1.00 89.69 102 TRP A O 1
ATOM 852 N N . PHE A 1 103 ? -10.880 -5.715 2.934 1.00 87.69 103 PHE A N 1
ATOM 853 C CA . PHE A 1 103 ? -12.310 -5.533 3.156 1.00 87.69 103 PHE A CA 1
ATOM 854 C C . PHE A 1 103 ? -13.027 -6.864 3.395 1.00 87.69 103 PHE A C 1
ATOM 856 O O . PHE A 1 103 ? -13.761 -6.988 4.378 1.00 87.69 103 PHE A O 1
ATOM 863 N N . ILE A 1 104 ? -12.776 -7.870 2.550 1.00 90.81 104 ILE A N 1
ATOM 864 C CA . ILE A 1 104 ? -13.357 -9.213 2.689 1.00 90.81 104 ILE A CA 1
ATOM 865 C C . ILE A 1 104 ? -12.969 -9.823 4.040 1.00 90.81 104 ILE A C 1
ATOM 867 O O . ILE A 1 104 ? -13.833 -10.327 4.757 1.00 90.81 104 ILE A O 1
ATOM 871 N N . TYR A 1 105 ? -11.698 -9.721 4.432 1.00 94.50 105 TYR A N 1
ATOM 872 C CA . TYR A 1 105 ? -11.222 -10.218 5.721 1.00 94.50 105 TYR A CA 1
ATOM 873 C C . TYR A 1 105 ? -11.938 -9.543 6.900 1.00 94.50 105 TYR A C 1
ATOM 875 O O . TYR A 1 105 ? -12.425 -10.220 7.811 1.00 94.50 105 TYR A O 1
ATOM 883 N N . GLY A 1 106 ? -12.066 -8.212 6.872 1.00 91.44 106 GLY A N 1
ATOM 884 C CA . GLY A 1 106 ? -12.804 -7.471 7.896 1.00 91.44 106 GLY A CA 1
ATOM 885 C C . GLY A 1 106 ? -14.264 -7.882 7.995 1.00 91.44 106 GLY A C 1
ATOM 886 O O . GLY A 1 106 ? -14.763 -8.109 9.098 1.00 91.44 106 GLY A O 1
ATOM 887 N N . TYR A 1 107 ? -14.918 -8.065 6.850 1.00 90.94 107 TYR A N 1
ATOM 888 C CA . TYR A 1 107 ? -16.287 -8.561 6.789 1.00 90.94 107 TYR A CA 1
ATOM 889 C C . TYR A 1 107 ? -16.416 -9.956 7.422 1.00 90.94 107 TYR A C 1
ATOM 891 O O . TYR A 1 107 ? -17.239 -10.149 8.318 1.00 90.94 107 TYR A O 1
ATOM 899 N N . GLN A 1 108 ? -15.545 -10.903 7.055 1.00 94.19 108 GLN A N 1
ATOM 900 C CA . GLN A 1 108 ? -15.547 -12.270 7.595 1.00 94.19 108 GLN A CA 1
ATOM 901 C C . GLN A 1 108 ? -15.309 -12.319 9.110 1.00 94.19 108 GLN A C 1
ATOM 903 O O . GLN A 1 108 ? -15.902 -13.139 9.811 1.00 94.19 108 GLN A O 1
ATOM 908 N N . LYS A 1 109 ? -14.447 -11.445 9.638 1.00 93.25 109 LYS A N 1
ATOM 909 C CA . LYS A 1 109 ? -14.129 -11.378 11.073 1.00 93.25 109 LYS A CA 1
ATOM 910 C C . LYS A 1 109 ? -15.024 -10.422 11.861 1.00 93.25 109 LYS A C 1
ATOM 912 O O . LYS A 1 109 ? -14.799 -10.251 13.057 1.00 93.25 109 LYS A O 1
ATOM 917 N N . LYS A 1 110 ? -16.032 -9.812 11.225 1.00 91.38 110 LYS A N 1
ATOM 918 C CA . LYS A 1 110 ? -16.907 -8.782 11.817 1.00 91.38 110 LYS A CA 1
ATOM 919 C C . LYS A 1 110 ? -16.122 -7.603 12.414 1.00 91.38 110 LYS A C 1
ATOM 921 O O . LYS A 1 110 ? -16.558 -6.968 13.373 1.00 91.38 110 LYS A O 1
ATOM 926 N N . ILE A 1 111 ? -14.958 -7.299 11.843 1.00 89.56 111 ILE A N 1
ATOM 927 C CA . ILE A 1 111 ? -14.144 -6.145 12.214 1.00 89.56 111 ILE A CA 1
ATOM 928 C C . ILE A 1 111 ? -14.500 -5.018 11.252 1.00 89.56 111 ILE A C 1
ATOM 930 O O . ILE A 1 111 ? -14.383 -5.160 10.036 1.00 89.56 111 ILE A O 1
ATOM 934 N N . GLY A 1 112 ? -14.917 -3.872 11.792 1.00 82.25 112 GLY A N 1
ATOM 935 C CA . GLY A 1 112 ? -15.194 -2.700 10.968 1.00 82.25 112 GLY A CA 1
ATOM 936 C C . GLY A 1 112 ? -13.969 -2.322 10.133 1.00 82.25 112 GLY A C 1
ATOM 937 O O . GLY A 1 112 ? -12.881 -2.139 10.681 1.00 82.25 112 GLY A O 1
ATOM 938 N N . PHE A 1 113 ? -14.149 -2.162 8.819 1.00 79.94 113 PHE A N 1
ATOM 939 C CA . PHE A 1 113 ? -13.065 -1.840 7.885 1.00 79.94 113 PHE A CA 1
ATOM 940 C C . PHE A 1 113 ? -12.251 -0.620 8.334 1.00 79.94 113 PHE A C 1
ATOM 942 O O . PHE A 1 113 ? -11.028 -0.646 8.314 1.00 79.94 113 PHE A O 1
ATOM 949 N N . VAL A 1 114 ? -12.917 0.402 8.879 1.00 76.50 114 VAL A N 1
ATOM 950 C CA . VAL A 1 114 ? -12.264 1.597 9.435 1.00 76.50 114 VAL A CA 1
ATOM 951 C C . VAL A 1 114 ? -11.287 1.263 10.566 1.00 76.50 114 VAL A C 1
ATOM 953 O O . VAL A 1 114 ? -10.225 1.876 10.662 1.00 76.50 114 VAL A O 1
ATOM 956 N N . THR A 1 115 ? -11.628 0.308 11.431 1.00 82.38 115 THR A N 1
ATOM 957 C CA . THR A 1 115 ? -10.745 -0.149 12.510 1.00 82.38 115 THR A CA 1
ATOM 958 C C . THR A 1 115 ? -9.512 -0.826 11.931 1.00 82.38 115 THR A C 1
ATOM 960 O O . THR A 1 115 ? -8.403 -0.485 12.333 1.00 82.38 115 THR A O 1
ATOM 963 N N . LEU A 1 116 ? -9.686 -1.704 10.937 1.00 84.06 116 LEU A N 1
ATOM 964 C CA . LEU A 1 116 ? -8.560 -2.327 10.242 1.00 84.06 116 LEU A CA 1
ATOM 965 C C . LEU A 1 116 ? -7.671 -1.271 9.576 1.00 84.06 116 LEU A C 1
ATOM 967 O O . LEU A 1 116 ? -6.452 -1.299 9.734 1.00 84.06 116 LEU A O 1
ATOM 971 N N . THR A 1 117 ? -8.274 -0.300 8.884 1.00 79.31 117 THR A N 1
ATOM 972 C CA . THR A 1 117 ? -7.553 0.790 8.219 1.00 79.31 117 THR A CA 1
ATOM 973 C C . THR A 1 117 ? -6.743 1.629 9.198 1.00 79.31 117 THR A C 1
ATOM 975 O O . THR A 1 117 ? -5.592 1.948 8.921 1.00 79.31 117 THR A O 1
ATOM 978 N N . LYS A 1 118 ? -7.296 1.954 10.371 1.00 79.69 118 LYS A N 1
ATOM 979 C CA . LYS A 1 118 ? -6.598 2.745 11.398 1.00 79.69 118 LYS A CA 1
ATOM 980 C C . LYS A 1 118 ? -5.287 2.110 11.850 1.00 79.69 118 LYS A C 1
ATOM 982 O O . LYS A 1 118 ? -4.324 2.835 12.088 1.00 79.69 118 LYS A O 1
ATOM 987 N N . VAL A 1 119 ? -5.253 0.785 11.973 1.00 84.38 119 VAL A N 1
ATOM 988 C CA . VAL A 1 119 ? -4.072 0.064 12.462 1.00 84.38 119 VAL A CA 1
ATOM 989 C C . VAL A 1 119 ? -2.922 0.135 11.456 1.00 84.38 119 VAL A C 1
ATOM 991 O O . VAL A 1 119 ? -1.780 0.371 11.857 1.00 84.38 119 VAL A O 1
ATOM 994 N N . PHE A 1 120 ? -3.222 -0.017 10.161 1.00 84.50 120 PHE A N 1
ATOM 995 C CA . PHE A 1 120 ? -2.204 -0.113 9.109 1.00 84.50 120 PHE A CA 1
ATOM 996 C C . PHE A 1 120 ? -1.856 1.223 8.430 1.00 84.50 120 PHE A C 1
ATOM 998 O O . PHE A 1 120 ? -0.780 1.345 7.851 1.00 84.50 120 PHE A O 1
ATOM 1005 N N . LEU A 1 121 ? -2.708 2.247 8.554 1.00 81.31 121 LEU A N 1
ATOM 1006 C CA . LEU A 1 121 ? -2.542 3.544 7.889 1.00 81.31 121 LEU A CA 1
ATOM 1007 C C . LEU A 1 121 ? -1.257 4.282 8.292 1.00 81.31 121 LEU A C 1
ATOM 1009 O O . LEU A 1 121 ? -0.482 4.668 7.425 1.00 81.31 121 LEU A O 1
ATOM 1013 N N . ALA A 1 122 ? -1.000 4.471 9.589 1.00 81.50 122 ALA A N 1
ATOM 1014 C CA . ALA A 1 122 ? 0.228 5.142 10.027 1.00 81.50 122 ALA A CA 1
ATOM 1015 C C . ALA A 1 122 ? 1.512 4.385 9.601 1.00 81.50 122 ALA A C 1
ATOM 1017 O O . ALA A 1 122 ? 2.411 5.032 9.067 1.00 81.50 122 ALA A O 1
ATOM 1018 N N . PRO A 1 123 ? 1.601 3.046 9.748 1.00 88.56 123 PRO A N 1
ATOM 1019 C CA . PRO A 1 123 ? 2.698 2.257 9.190 1.00 88.56 123 PRO A CA 1
ATOM 1020 C C . PRO A 1 123 ? 2.878 2.455 7.683 1.00 88.56 123 PRO A C 1
ATOM 1022 O O . PRO A 1 123 ? 3.999 2.668 7.230 1.00 88.56 123 PRO A O 1
ATOM 1025 N N . LEU A 1 124 ? 1.788 2.422 6.911 1.00 85.81 124 LEU A N 1
ATOM 1026 C CA . LEU A 1 124 ? 1.805 2.582 5.454 1.00 85.81 124 LEU A CA 1
ATOM 1027 C C . LEU A 1 124 ? 2.359 3.947 5.033 1.00 85.81 124 LEU A C 1
ATOM 1029 O O . LEU A 1 124 ? 3.184 4.052 4.130 1.00 85.81 124 LEU A O 1
ATOM 1033 N N . VAL A 1 125 ? 1.917 4.998 5.718 1.00 82.06 125 VAL A N 1
ATOM 1034 C CA . VAL A 1 125 ? 2.414 6.362 5.540 1.00 82.06 125 VAL A CA 1
ATOM 1035 C C . VAL A 1 125 ? 3.920 6.424 5.792 1.00 82.06 125 VAL A C 1
ATOM 1037 O O . VAL A 1 125 ? 4.670 6.934 4.960 1.00 82.06 125 VAL A O 1
ATOM 1040 N N . THR A 1 126 ? 4.376 5.894 6.929 1.00 84.31 126 THR A N 1
ATOM 1041 C CA . THR A 1 126 ? 5.804 5.877 7.262 1.00 84.31 126 THR A CA 1
ATOM 1042 C C . THR A 1 126 ? 6.601 5.106 6.216 1.00 84.31 126 THR A C 1
ATOM 1044 O O . THR A 1 126 ? 7.670 5.559 5.813 1.00 84.31 126 THR A O 1
ATOM 1047 N N . ALA A 1 127 ? 6.054 3.995 5.722 1.00 87.44 127 ALA A N 1
ATOM 1048 C CA . ALA A 1 127 ? 6.669 3.214 4.666 1.00 87.44 127 ALA A CA 1
ATOM 1049 C C . ALA A 1 127 ? 6.846 4.036 3.377 1.00 87.44 127 ALA A C 1
ATOM 1051 O O . ALA A 1 127 ? 7.932 4.067 2.802 1.00 87.44 127 ALA A O 1
ATOM 1052 N N . LYS A 1 128 ? 5.814 4.781 2.965 1.00 82.50 128 LYS A N 1
ATOM 1053 C CA . LYS A 1 128 ? 5.876 5.649 1.782 1.00 82.50 128 LYS A CA 1
ATOM 1054 C C . LYS A 1 128 ? 6.891 6.786 1.944 1.00 82.50 128 LYS A C 1
ATOM 1056 O O . LYS A 1 128 ? 7.630 7.069 1.002 1.00 82.50 128 LYS A O 1
ATOM 1061 N N . ILE A 1 129 ? 6.979 7.401 3.128 1.00 84.12 129 ILE A N 1
ATOM 1062 C CA . ILE A 1 129 ? 7.992 8.429 3.434 1.00 84.12 129 ILE A CA 1
ATOM 1063 C C . ILE A 1 129 ? 9.401 7.850 3.298 1.00 84.12 129 ILE A C 1
ATOM 1065 O O . ILE A 1 129 ? 10.232 8.439 2.610 1.00 84.12 129 ILE A O 1
ATOM 1069 N N . LEU A 1 130 ? 9.660 6.692 3.912 1.00 84.62 130 LEU A N 1
ATOM 1070 C CA . LEU A 1 130 ? 10.969 6.040 3.858 1.00 84.62 130 LEU A CA 1
ATOM 1071 C C . LEU A 1 130 ? 11.350 5.662 2.429 1.00 84.62 130 LEU A C 1
ATOM 1073 O O . LEU A 1 130 ? 12.450 5.984 1.993 1.00 84.62 130 LEU A O 1
ATOM 1077 N N . LEU A 1 131 ? 10.439 5.050 1.674 1.00 82.44 131 LEU A N 1
ATOM 1078 C CA . LEU A 1 131 ? 10.700 4.673 0.287 1.00 82.44 131 LEU A CA 1
ATOM 1079 C C . LEU A 1 131 ? 11.007 5.897 -0.591 1.00 82.44 131 LEU A C 1
ATOM 1081 O O . LEU A 1 131 ? 11.921 5.857 -1.416 1.00 82.44 131 LEU A O 1
ATOM 1085 N N . THR A 1 132 ? 10.290 7.004 -0.379 1.00 78.62 132 THR A N 1
ATOM 1086 C CA . THR A 1 132 ? 10.543 8.274 -1.080 1.00 78.62 132 THR A CA 1
ATOM 1087 C C . THR A 1 132 ? 11.904 8.855 -0.686 1.00 78.62 132 THR A C 1
ATOM 1089 O O . THR A 1 132 ? 12.664 9.276 -1.554 1.00 78.62 132 THR A O 1
ATOM 1092 N N . ALA A 1 133 ? 12.260 8.809 0.603 1.00 81.12 133 ALA A N 1
ATOM 1093 C CA . ALA A 1 133 ? 13.563 9.243 1.107 1.00 81.12 133 ALA A CA 1
ATOM 1094 C C . ALA A 1 133 ? 14.715 8.421 0.510 1.00 81.12 133 ALA A C 1
ATOM 1096 O O . ALA A 1 133 ? 15.710 8.987 0.071 1.00 81.12 133 ALA A O 1
ATOM 1097 N N . PHE A 1 134 ? 14.570 7.096 0.431 1.00 74.88 134 PHE A N 1
ATOM 1098 C CA . PHE A 1 134 ? 15.557 6.224 -0.212 1.00 74.88 134 PHE A CA 1
ATOM 1099 C C . PHE A 1 134 ? 15.698 6.514 -1.705 1.00 74.88 134 PHE A C 1
ATOM 1101 O O . PHE A 1 134 ? 16.802 6.474 -2.244 1.00 74.88 134 PHE A O 1
ATOM 1108 N N . SER A 1 135 ? 14.591 6.827 -2.374 1.00 74.06 135 SER A N 1
ATOM 1109 C CA . SER A 1 135 ? 14.600 7.135 -3.804 1.00 74.06 135 SER A CA 1
ATOM 1110 C C . SER A 1 135 ? 15.253 8.498 -4.088 1.00 74.06 135 SER A C 1
ATOM 1112 O O . SER A 1 135 ? 15.933 8.646 -5.098 1.00 74.06 135 SER A O 1
ATOM 1114 N N . LEU A 1 136 ? 15.151 9.454 -3.159 1.00 73.00 136 LEU A N 1
ATOM 1115 C CA . LEU A 1 136 ? 15.825 10.757 -3.224 1.00 73.00 136 LEU A CA 1
ATOM 1116 C C . LEU A 1 136 ? 17.352 10.679 -3.183 1.00 73.00 136 LEU A C 1
ATOM 1118 O O . LEU A 1 136 ? 18.018 11.491 -3.819 1.00 73.00 136 LEU A O 1
ATOM 1122 N N . ILE A 1 137 ? 17.917 9.683 -2.495 1.00 68.50 137 ILE A N 1
ATOM 1123 C CA . ILE A 1 137 ? 19.375 9.451 -2.461 1.00 68.50 137 ILE A CA 1
ATOM 1124 C C . ILE A 1 137 ? 19.930 9.233 -3.884 1.00 68.50 137 ILE A C 1
ATOM 1126 O O . ILE A 1 137 ? 21.113 9.443 -4.144 1.00 68.50 137 ILE A O 1
ATOM 1130 N N . LYS A 1 138 ? 19.067 8.835 -4.824 1.00 63.28 138 LYS A N 1
ATOM 1131 C CA . LYS A 1 138 ? 19.413 8.440 -6.188 1.00 63.28 138 LYS A CA 1
ATOM 1132 C C . LYS A 1 138 ? 19.425 9.595 -7.198 1.00 63.28 138 LYS A C 1
ATOM 1134 O O . LYS A 1 138 ? 20.095 9.477 -8.224 1.00 63.28 138 LYS A O 1
ATOM 1139 N N . GLU A 1 139 ? 18.697 10.684 -6.945 1.00 62.81 139 GLU A N 1
ATOM 1140 C CA . GLU A 1 139 ? 18.414 11.724 -7.944 1.00 62.81 139 GLU A CA 1
ATOM 1141 C C . GLU A 1 139 ? 18.707 13.142 -7.435 1.00 62.81 139 GLU A C 1
ATOM 1143 O O . GLU A 1 139 ? 17.872 13.796 -6.820 1.00 62.81 139 GLU A O 1
ATOM 1148 N N . PHE A 1 140 ? 19.882 13.670 -7.791 1.00 59.66 140 PHE A N 1
ATOM 1149 C CA . PHE A 1 140 ? 20.225 15.094 -7.651 1.00 59.66 140 PHE A CA 1
ATOM 1150 C C . PHE A 1 140 ? 19.835 15.872 -8.924 1.00 59.66 140 PHE A C 1
ATOM 1152 O O . PHE A 1 140 ? 20.671 16.439 -9.623 1.00 59.66 140 PHE A O 1
ATOM 1159 N N . SER A 1 141 ? 18.553 15.825 -9.293 1.00 68.06 141 SER A N 1
ATOM 1160 C CA . SER A 1 141 ? 18.010 16.470 -10.498 1.00 68.06 141 SER A CA 1
ATOM 1161 C C . SER A 1 141 ? 16.746 17.283 -10.183 1.00 68.06 141 SER A C 1
ATOM 1163 O O . SER A 1 141 ? 16.296 17.339 -9.039 1.00 68.06 141 SER A O 1
ATOM 1165 N N . LEU A 1 142 ? 16.137 17.902 -11.202 1.00 63.09 142 LEU A N 1
ATOM 1166 C CA . LEU A 1 142 ? 14.842 18.585 -11.071 1.00 63.09 142 LEU A CA 1
ATOM 1167 C C . LEU A 1 142 ? 13.728 17.616 -10.618 1.00 63.09 142 LEU A C 1
ATOM 1169 O O . LEU A 1 142 ? 12.829 18.022 -9.889 1.00 63.09 142 LEU A O 1
ATOM 1173 N N . ALA A 1 143 ? 13.842 16.324 -10.955 1.00 64.81 143 ALA A N 1
ATOM 1174 C CA . ALA A 1 143 ? 12.989 15.268 -10.406 1.00 64.81 143 ALA A CA 1
ATOM 1175 C C . ALA A 1 143 ? 13.231 15.062 -8.899 1.00 64.81 143 ALA A C 1
ATOM 1177 O O . ALA A 1 143 ? 12.278 14.950 -8.132 1.00 64.81 143 ALA A O 1
ATOM 1178 N N . GLY A 1 144 ? 14.486 15.161 -8.450 1.00 69.06 144 GLY A N 1
ATOM 1179 C CA . GLY A 1 144 ? 14.847 15.158 -7.030 1.00 69.06 144 GLY A CA 1
ATOM 1180 C C . GLY A 1 144 ? 14.197 16.293 -6.229 1.00 69.06 144 GLY A C 1
ATOM 1181 O O . GLY A 1 144 ? 13.723 16.074 -5.118 1.00 69.06 144 GLY A O 1
ATOM 1182 N N . LEU A 1 145 ? 14.080 17.500 -6.796 1.00 69.44 145 LEU A N 1
ATOM 1183 C CA . LEU A 1 145 ? 13.360 18.611 -6.148 1.00 69.44 145 LEU A CA 1
ATOM 1184 C C . LEU A 1 145 ? 11.859 18.328 -6.001 1.00 69.44 145 LEU A C 1
ATOM 1186 O O . LEU A 1 145 ? 11.269 18.624 -4.960 1.00 69.44 145 LEU A O 1
ATOM 1190 N N . VAL A 1 146 ? 11.244 17.716 -7.014 1.00 68.44 146 VAL A N 1
ATOM 1191 C CA . VAL A 1 146 ? 9.835 17.301 -6.969 1.00 68.44 146 VAL A CA 1
ATOM 1192 C C . VAL A 1 146 ? 9.627 16.201 -5.919 1.00 68.44 146 VAL A C 1
ATOM 1194 O O . VAL A 1 146 ? 8.667 16.250 -5.150 1.00 68.44 146 VAL A O 1
ATOM 1197 N N . MET A 1 147 ? 10.560 15.256 -5.812 1.00 70.56 147 MET A N 1
ATOM 1198 C CA . MET A 1 147 ? 10.543 14.214 -4.782 1.00 70.56 147 MET A CA 1
ATOM 1199 C C . MET A 1 147 ? 10.788 14.769 -3.367 1.00 70.56 147 MET A C 1
ATOM 1201 O O . MET A 1 147 ? 10.230 14.267 -2.391 1.00 70.56 147 MET A O 1
ATOM 1205 N N . LEU A 1 148 ? 11.583 15.835 -3.221 1.00 76.88 148 LEU A N 1
ATOM 1206 C CA . LEU A 1 148 ? 11.742 16.537 -1.944 1.00 76.88 148 LEU A CA 1
ATOM 1207 C C . LEU A 1 148 ? 10.430 17.208 -1.537 1.00 76.88 148 LEU A C 1
ATOM 1209 O O . LEU A 1 148 ? 9.990 17.060 -0.396 1.00 76.88 148 LEU A O 1
ATOM 1213 N N . ALA A 1 149 ? 9.764 17.886 -2.475 1.00 74.75 149 ALA A N 1
ATOM 1214 C CA . ALA A 1 149 ? 8.449 18.470 -2.237 1.00 74.75 149 ALA A CA 1
ATOM 1215 C C . ALA A 1 149 ? 7.421 17.395 -1.845 1.00 74.75 149 ALA A C 1
ATOM 1217 O O . ALA A 1 149 ? 6.677 17.575 -0.878 1.00 74.75 149 ALA A O 1
ATOM 1218 N N . SER A 1 150 ? 7.423 16.241 -2.519 1.00 72.12 150 SER A N 1
ATOM 1219 C CA . SER A 1 150 ? 6.534 15.126 -2.184 1.00 72.12 150 SER A CA 1
ATOM 1220 C C . SER A 1 150 ? 6.801 14.566 -0.796 1.00 72.12 150 SER A C 1
ATOM 1222 O O . SER A 1 150 ? 5.863 14.272 -0.060 1.00 72.12 150 SER A O 1
ATOM 1224 N N . LEU A 1 151 ? 8.072 14.459 -0.409 1.00 78.00 151 LEU A N 1
ATOM 1225 C CA . LEU A 1 151 ? 8.470 14.016 0.920 1.00 78.00 151 LEU A CA 1
ATOM 1226 C C . LEU A 1 151 ? 7.997 14.994 2.005 1.00 78.00 151 LEU A C 1
ATOM 1228 O O . LEU A 1 151 ? 7.431 14.557 3.006 1.00 78.00 151 LEU A O 1
ATOM 1232 N N . LEU A 1 152 ? 8.140 16.306 1.794 1.00 80.44 152 LEU A N 1
ATOM 1233 C CA . LEU A 1 152 ? 7.630 17.323 2.722 1.00 80.44 152 LEU A CA 1
ATOM 1234 C C . LEU A 1 152 ? 6.102 17.262 2.861 1.00 80.44 152 LEU A C 1
ATOM 1236 O O . LEU A 1 152 ? 5.586 17.309 3.980 1.00 80.44 152 LEU A O 1
ATOM 1240 N N . ILE A 1 153 ? 5.379 17.084 1.750 1.00 76.44 153 ILE A N 1
ATOM 1241 C CA . ILE A 1 153 ? 3.920 16.897 1.751 1.00 76.44 153 ILE A CA 1
ATOM 1242 C C . ILE A 1 153 ? 3.542 15.636 2.540 1.00 76.44 153 ILE A C 1
ATOM 1244 O O . ILE A 1 153 ? 2.649 15.684 3.389 1.00 76.44 153 ILE A O 1
ATOM 1248 N N . LEU A 1 154 ? 4.239 14.518 2.313 1.00 74.81 154 LEU A N 1
ATOM 1249 C CA . LEU A 1 154 ? 3.999 13.255 3.014 1.00 74.81 154 LEU A CA 1
ATOM 1250 C C . LEU A 1 154 ? 4.245 13.378 4.526 1.00 74.81 154 LEU A C 1
ATOM 1252 O O . LEU A 1 154 ? 3.458 12.835 5.308 1.00 74.81 154 LEU A O 1
ATOM 1256 N N . ILE A 1 155 ? 5.290 14.103 4.944 1.00 79.19 155 ILE A N 1
ATOM 1257 C CA . ILE A 1 155 ? 5.593 14.379 6.357 1.00 79.19 155 ILE A CA 1
ATOM 1258 C C . ILE A 1 155 ? 4.511 15.261 6.981 1.00 79.19 155 ILE A C 1
ATOM 1260 O O . ILE A 1 155 ? 3.962 14.904 8.024 1.00 79.19 155 ILE A O 1
ATOM 1264 N N . GLY A 1 156 ? 4.163 16.385 6.348 1.00 77.69 156 GLY A N 1
ATOM 1265 C CA . GLY A 1 156 ? 3.116 17.280 6.846 1.00 77.69 156 GLY A CA 1
ATOM 1266 C C . GLY A 1 156 ? 1.785 16.547 7.012 1.00 77.69 156 GLY A C 1
ATOM 1267 O O . GLY A 1 156 ? 1.130 16.636 8.052 1.00 77.69 156 GLY A O 1
ATOM 1268 N N . ALA A 1 157 ? 1.430 15.718 6.034 1.00 72.00 157 ALA A N 1
ATOM 1269 C CA . ALA A 1 157 ? 0.215 14.927 6.084 1.00 72.00 157 ALA A CA 1
ATOM 1270 C C . ALA A 1 157 ? 0.273 13.803 7.146 1.00 72.00 157 ALA A C 1
ATOM 1272 O O . ALA A 1 157 ? -0.747 13.519 7.777 1.00 72.00 157 ALA A O 1
ATOM 1273 N N . TYR A 1 158 ? 1.446 13.225 7.443 1.00 77.00 158 TYR A N 1
ATOM 1274 C CA . TYR A 1 158 ? 1.625 12.301 8.574 1.00 77.00 158 TYR A CA 1
ATOM 1275 C C . TYR A 1 158 ? 1.404 12.992 9.928 1.00 77.00 158 TYR A C 1
ATOM 1277 O O . TYR A 1 158 ? 0.738 12.442 10.812 1.00 77.00 158 TYR A O 1
ATOM 1285 N N . LEU A 1 159 ? 1.912 14.215 10.097 1.00 79.44 159 LEU A N 1
ATOM 1286 C CA . LEU A 1 159 ? 1.701 15.004 11.314 1.00 79.44 159 LEU A CA 1
ATOM 1287 C C . LEU A 1 159 ? 0.212 15.321 11.518 1.00 79.44 159 LEU A C 1
ATOM 1289 O O . LEU A 1 159 ? -0.322 15.108 12.607 1.00 79.44 159 LEU A O 1
ATOM 1293 N N . ILE A 1 160 ? -0.486 15.730 10.455 1.00 76.25 160 ILE A N 1
ATOM 1294 C CA . ILE A 1 160 ? -1.939 15.963 10.482 1.00 76.25 160 ILE A CA 1
ATOM 1295 C C . ILE A 1 160 ? -2.681 14.673 10.846 1.00 76.25 160 ILE A C 1
ATOM 1297 O O . ILE A 1 160 ? -3.543 14.676 11.726 1.00 76.25 160 ILE A O 1
ATOM 1301 N N . LEU A 1 161 ? -2.329 13.552 10.213 1.00 72.62 161 LEU A N 1
ATOM 1302 C CA . LEU A 1 161 ? -2.946 12.258 10.477 1.00 72.62 161 LEU A CA 1
ATOM 1303 C C . LEU A 1 161 ? -2.802 11.857 11.951 1.00 72.62 161 LEU A C 1
ATOM 1305 O O . LEU A 1 161 ? -3.787 11.501 12.597 1.00 72.62 161 LEU A O 1
ATOM 1309 N N . THR A 1 162 ? -1.587 11.910 12.493 1.00 73.81 162 THR A N 1
ATOM 1310 C CA . THR A 1 162 ? -1.326 11.516 13.885 1.00 73.81 162 THR A CA 1
ATOM 1311 C C . THR A 1 162 ? -2.028 12.437 14.880 1.00 73.81 162 THR A C 1
ATOM 1313 O O . THR A 1 162 ? -2.521 11.956 15.902 1.00 73.81 162 THR A O 1
ATOM 1316 N N . HIS A 1 163 ? -2.148 13.731 14.575 1.00 74.94 163 HIS A N 1
ATOM 1317 C CA . HIS A 1 163 ? -2.942 14.669 15.366 1.00 74.94 163 HIS A CA 1
ATOM 1318 C C . HIS A 1 163 ? -4.438 14.314 15.342 1.00 74.94 163 HIS A C 1
ATOM 1320 O O . HIS A 1 163 ? -5.078 14.234 16.390 1.00 74.94 163 HIS A O 1
ATOM 1326 N N . LEU A 1 164 ? -4.992 14.010 14.166 1.00 70.69 164 LEU A N 1
ATOM 1327 C CA . LEU A 1 164 ? -6.403 13.647 14.012 1.00 70.69 164 LEU A CA 1
ATOM 1328 C C . LEU A 1 164 ? -6.743 12.289 14.640 1.00 70.69 164 LEU A C 1
ATOM 1330 O O . LEU A 1 164 ? -7.818 12.143 15.218 1.00 70.69 164 LEU A O 1
ATOM 1334 N N . LEU A 1 165 ? -5.833 11.313 14.585 1.00 69.44 165 LEU A N 1
ATOM 1335 C CA . LEU A 1 165 ? -6.016 9.995 15.204 1.00 69.44 165 LEU A CA 1
ATOM 1336 C C . LEU A 1 165 ? -6.043 10.049 16.740 1.00 69.44 165 LEU A C 1
ATOM 1338 O O . LEU A 1 165 ? -6.655 9.178 17.357 1.00 69.44 165 LEU A O 1
ATOM 1342 N N . LYS A 1 166 ? -5.431 11.064 17.367 1.00 70.06 166 LYS A N 1
ATOM 1343 C CA . LYS A 1 166 ? -5.526 11.287 18.822 1.00 70.06 166 LYS A CA 1
ATOM 1344 C C . LYS A 1 166 ? -6.916 11.766 19.254 1.00 70.06 166 LYS A C 1
ATOM 1346 O O . LYS A 1 166 ? -7.291 11.584 20.411 1.00 70.06 166 LYS A O 1
ATOM 1351 N N . ASN A 1 167 ? -7.692 12.356 18.345 1.00 67.00 167 ASN A N 1
ATOM 1352 C CA . ASN A 1 167 ? -8.977 12.953 18.673 1.00 67.00 167 ASN A CA 1
ATOM 1353 C C . ASN A 1 167 ? -10.116 11.912 18.584 1.00 67.00 167 ASN A C 1
ATOM 1355 O O . ASN A 1 167 ? -10.532 11.497 17.500 1.00 67.00 167 ASN A O 1
ATOM 1359 N N . LYS A 1 168 ? -10.629 11.471 19.744 1.00 57.56 168 LYS A N 1
ATOM 1360 C CA . LYS A 1 168 ? -11.596 10.356 19.878 1.00 57.56 168 LYS A CA 1
ATOM 1361 C C . LYS A 1 168 ? -12.939 10.576 19.161 1.00 57.56 168 LYS A C 1
ATOM 1363 O O . LYS A 1 168 ? -13.643 9.599 18.906 1.00 57.56 168 LYS A O 1
ATOM 1368 N N . SER A 1 169 ? -13.301 11.814 18.807 1.00 52.75 169 SER A N 1
ATOM 1369 C CA . SER A 1 169 ? -14.588 12.126 18.157 1.00 52.75 169 SER A CA 1
ATOM 1370 C C . SER A 1 169 ? -14.665 11.698 16.685 1.00 52.75 169 SER A C 1
ATOM 1372 O O . SER A 1 169 ? -15.743 11.666 16.092 1.00 52.75 169 SER A O 1
ATOM 1374 N N . LEU A 1 170 ? -13.539 11.330 16.069 1.00 53.47 170 LEU A N 1
ATOM 1375 C CA . LEU A 1 170 ? -13.434 11.153 14.622 1.00 53.47 170 LEU A CA 1
ATOM 1376 C C . LEU A 1 170 ? -13.400 9.671 14.240 1.00 53.47 170 LEU A C 1
ATOM 1378 O O . LEU A 1 170 ? -12.397 9.144 13.753 1.00 53.47 170 LEU A O 1
ATOM 1382 N N . LYS A 1 171 ? -14.522 8.974 14.457 1.00 55.84 171 LYS A N 1
ATOM 1383 C CA . LYS A 1 171 ? -14.621 7.528 14.208 1.00 55.84 171 LYS A CA 1
ATOM 1384 C C . LYS A 1 171 ? -14.315 7.133 12.753 1.00 55.84 171 LYS A C 1
ATOM 1386 O O . LYS A 1 171 ? -13.750 6.058 12.592 1.00 55.84 171 LYS A O 1
ATOM 1391 N N . GLU A 1 172 ? -14.557 7.990 11.750 1.00 56.12 172 GLU A N 1
ATOM 1392 C CA . GLU A 1 172 ? -14.556 7.602 10.317 1.00 56.12 172 GLU A CA 1
ATOM 1393 C C . GLU A 1 172 ? -13.776 8.522 9.344 1.00 56.12 172 GLU A C 1
ATOM 1395 O O . GLU A 1 172 ? -13.644 8.193 8.168 1.00 56.12 172 GLU A O 1
ATOM 1400 N N . LYS A 1 173 ? -13.147 9.611 9.818 1.00 58.56 173 LYS A N 1
ATOM 1401 C CA . LYS A 1 173 ? -12.249 10.454 8.992 1.00 58.56 173 LYS A CA 1
ATOM 1402 C C . LYS A 1 173 ? -10.933 9.805 8.490 1.00 58.56 173 LYS A C 1
ATOM 1404 O O . LYS A 1 173 ? -10.417 10.300 7.490 1.00 58.56 173 LYS A O 1
ATOM 1409 N N . PRO A 1 174 ? -10.363 8.732 9.088 1.00 54.28 174 PRO A N 1
ATOM 1410 C CA . PRO A 1 174 ? -9.068 8.222 8.637 1.00 54.28 174 PRO A CA 1
ATOM 1411 C C . PRO A 1 174 ? -9.103 7.509 7.283 1.00 54.28 174 PRO A C 1
ATOM 1413 O O . PRO A 1 174 ? -8.068 7.451 6.639 1.00 54.28 174 PRO A O 1
ATOM 1416 N N . PHE A 1 175 ? -10.255 7.007 6.820 1.00 52.66 175 PHE A N 1
ATOM 1417 C CA . PHE A 1 175 ? -10.363 6.403 5.482 1.00 52.66 175 PHE A CA 1
ATOM 1418 C C . PHE A 1 175 ? -10.317 7.460 4.367 1.00 52.66 175 PHE A C 1
ATOM 1420 O O . PHE A 1 175 ? -9.588 7.302 3.393 1.00 52.66 175 PHE A O 1
ATOM 1427 N N . PHE A 1 176 ? -11.023 8.578 4.561 1.00 54.41 176 PHE A N 1
ATOM 1428 C CA . PHE A 1 176 ? -10.904 9.754 3.697 1.00 54.41 176 PHE A CA 1
ATOM 1429 C C . PHE A 1 176 ? -9.467 10.273 3.661 1.00 54.41 176 PHE A C 1
ATOM 1431 O O . PHE A 1 176 ? -8.898 10.482 2.595 1.00 54.41 176 PHE A O 1
ATOM 1438 N N . LEU A 1 177 ? -8.864 10.428 4.843 1.00 53.47 177 LEU A N 1
ATOM 1439 C CA . LEU A 1 177 ? -7.486 10.882 4.955 1.00 53.47 177 LEU A CA 1
ATOM 1440 C C . LEU A 1 177 ? -6.517 9.895 4.313 1.00 53.47 177 LEU A C 1
ATOM 1442 O O . LEU A 1 177 ? -5.638 10.363 3.625 1.00 53.47 177 LEU A O 1
ATOM 1446 N N . LEU A 1 178 ? -6.685 8.575 4.456 1.00 56.81 178 LEU A N 1
ATOM 1447 C CA . LEU A 1 178 ? -5.871 7.551 3.781 1.00 56.81 178 LEU A CA 1
ATOM 1448 C C . LEU A 1 178 ? -5.936 7.687 2.252 1.00 56.81 178 LEU A C 1
ATOM 1450 O O . LEU A 1 178 ? -4.900 7.634 1.599 1.00 56.81 178 LEU A O 1
ATOM 1454 N N . MET A 1 179 ? -7.133 7.872 1.691 1.00 56.59 179 MET A N 1
ATOM 1455 C CA . MET A 1 179 ? -7.337 8.008 0.244 1.00 56.59 179 MET A CA 1
ATOM 1456 C C . MET A 1 179 ? -6.752 9.315 -0.291 1.00 56.59 179 MET A C 1
ATOM 1458 O O . MET A 1 179 ? -5.989 9.299 -1.249 1.00 56.59 179 MET A O 1
ATOM 1462 N N . VAL A 1 180 ? -7.010 10.444 0.367 1.00 55.62 18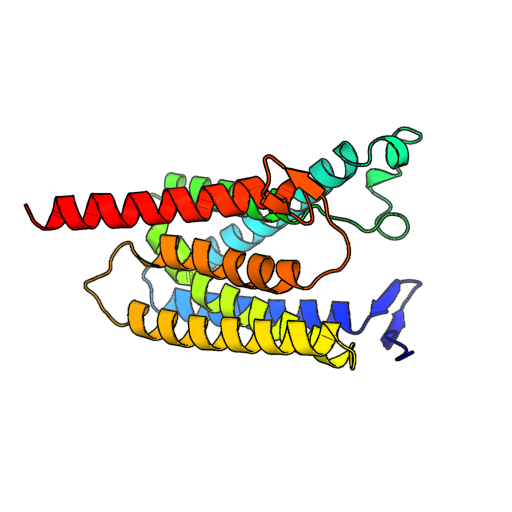0 VAL A N 1
ATOM 1463 C CA . VAL A 1 180 ? -6.368 11.719 0.014 1.00 55.62 180 VAL A CA 1
ATOM 1464 C C . VAL A 1 180 ? -4.847 11.631 0.206 1.00 55.62 180 VAL A C 1
ATOM 1466 O O . VAL A 1 180 ? -4.087 12.083 -0.637 1.00 55.62 180 VAL A O 1
ATOM 1469 N N . TYR A 1 181 ? -4.376 10.981 1.267 1.00 58.94 181 TYR A N 1
ATOM 1470 C CA . TYR A 1 181 ? -2.960 10.865 1.620 1.00 58.94 181 TYR A CA 1
ATOM 1471 C C . TYR A 1 181 ? -2.156 9.993 0.651 1.00 58.94 181 TYR A C 1
ATOM 1473 O O . TYR A 1 181 ? -1.042 10.352 0.277 1.00 58.94 181 TYR A O 1
ATOM 1481 N N . LEU A 1 182 ? -2.688 8.835 0.252 1.00 57.94 182 LEU A N 1
ATOM 1482 C CA . LEU A 1 182 ? -2.008 7.941 -0.684 1.00 57.94 182 LEU A CA 1
ATOM 1483 C C . LEU A 1 182 ? -1.895 8.566 -2.076 1.00 57.94 182 LEU A C 1
ATOM 1485 O O . LEU A 1 182 ? -0.901 8.321 -2.759 1.00 57.94 182 LEU A O 1
ATOM 1489 N N . LEU A 1 183 ? -2.879 9.378 -2.466 1.00 59.34 183 LEU A N 1
ATOM 1490 C CA . LEU A 1 183 ? -3.109 9.759 -3.858 1.00 59.34 183 LEU A CA 1
ATOM 1491 C C . LEU A 1 183 ? -2.683 11.194 -4.188 1.00 59.34 183 LEU A C 1
ATOM 1493 O O . LEU A 1 183 ? -2.174 11.440 -5.279 1.00 59.34 183 LEU A O 1
ATOM 1497 N N . LEU A 1 184 ? -2.822 12.138 -3.252 1.00 59.72 184 LEU A N 1
ATOM 1498 C CA . LEU A 1 184 ? -2.515 13.554 -3.483 1.00 59.72 184 LEU A CA 1
ATOM 1499 C C . LEU A 1 184 ? -1.021 13.834 -3.743 1.00 59.72 184 LEU A C 1
ATOM 1501 O O . LEU A 1 184 ? -0.733 14.624 -4.638 1.00 59.72 184 LEU A O 1
ATOM 1505 N N . PRO A 1 185 ? -0.054 13.203 -3.043 1.00 58.66 185 PRO A N 1
ATOM 1506 C CA . PRO A 1 185 ? 1.365 13.423 -3.316 1.00 58.66 185 PRO A CA 1
ATOM 1507 C C . PRO A 1 185 ? 1.768 12.927 -4.705 1.00 58.66 185 PRO A C 1
ATOM 1509 O O . PRO A 1 185 ? 2.512 13.623 -5.383 1.00 58.66 185 PRO A O 1
ATOM 1512 N N . ASN A 1 186 ? 1.235 11.779 -5.145 1.00 58.72 186 ASN A N 1
ATOM 1513 C CA . ASN A 1 186 ? 1.482 11.263 -6.494 1.00 58.72 186 ASN A CA 1
ATOM 1514 C C . ASN A 1 186 ? 0.903 12.238 -7.531 1.00 58.72 186 ASN A C 1
ATOM 1516 O O . ASN A 1 186 ? 1.623 12.701 -8.401 1.00 58.72 186 ASN A O 1
ATOM 1520 N N . PHE A 1 187 ? -0.344 12.684 -7.348 1.00 59.94 187 PHE A N 1
ATOM 1521 C CA . PHE A 1 187 ? -0.977 13.663 -8.236 1.00 59.94 187 PHE A CA 1
ATOM 1522 C C . PHE A 1 187 ? -0.215 15.002 -8.329 1.00 59.94 187 PHE A C 1
ATOM 1524 O O . PHE A 1 187 ? -0.062 15.558 -9.415 1.00 59.94 187 PHE A O 1
ATOM 1531 N N . LEU A 1 188 ? 0.282 15.528 -7.203 1.00 59.22 188 LEU A N 1
ATOM 1532 C CA . LEU A 1 188 ? 1.035 16.788 -7.168 1.00 59.22 188 LEU A CA 1
ATOM 1533 C C . LEU A 1 188 ? 2.423 16.660 -7.800 1.00 59.22 188 LEU A C 1
ATOM 1535 O O . LEU A 1 188 ? 2.855 17.578 -8.489 1.00 59.22 188 LEU A O 1
ATOM 1539 N N . VAL A 1 189 ? 3.106 15.535 -7.585 1.00 56.53 189 VAL A N 1
ATOM 1540 C CA . VAL A 1 189 ? 4.395 15.212 -8.220 1.00 56.53 189 VAL A CA 1
ATOM 1541 C C . VAL A 1 189 ? 4.239 15.056 -9.725 1.00 56.53 189 VAL A C 1
ATOM 1543 O O . VAL A 1 189 ? 5.048 15.578 -10.493 1.00 56.53 189 VAL A O 1
ATOM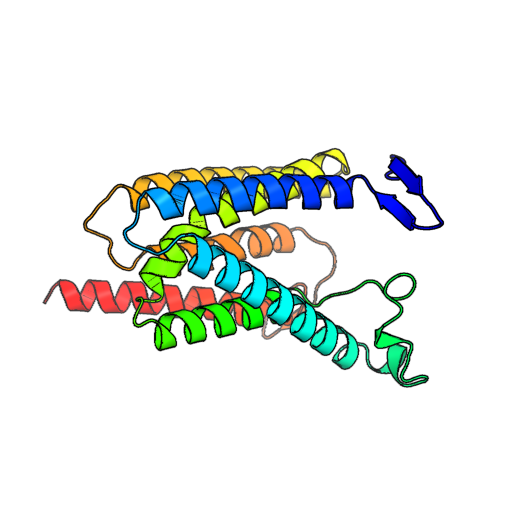 1546 N N . ASP A 1 190 ? 3.166 14.396 -10.145 1.00 57.94 190 ASP A N 1
ATOM 1547 C CA . ASP A 1 190 ? 2.888 14.094 -11.544 1.00 57.94 190 ASP A CA 1
ATOM 1548 C C . ASP A 1 190 ? 2.563 15.358 -12.356 1.00 57.94 190 ASP A C 1
ATOM 1550 O O . ASP A 1 190 ? 2.848 15.406 -13.551 1.00 57.94 190 ASP A O 1
ATOM 1554 N N . PHE A 1 191 ? 2.089 16.440 -11.721 1.00 55.44 191 PHE A N 1
ATOM 1555 C CA . PHE A 1 191 ? 1.927 17.744 -12.383 1.00 55.44 191 PHE A CA 1
ATOM 1556 C C . PHE A 1 191 ? 3.250 18.296 -12.951 1.00 55.44 191 PHE A C 1
ATOM 1558 O O . PHE A 1 191 ? 3.251 19.038 -13.939 1.00 55.44 191 PHE A O 1
ATOM 1565 N N . PHE A 1 192 ? 4.382 17.925 -12.347 1.00 56.19 192 PHE A N 1
ATOM 1566 C CA . PHE A 1 192 ? 5.712 18.398 -12.734 1.00 56.19 192 PHE A CA 1
ATOM 1567 C C . PHE A 1 192 ? 6.454 17.451 -13.691 1.00 56.19 192 PHE A C 1
ATOM 1569 O O . PHE A 1 192 ? 7.538 17.800 -14.163 1.00 56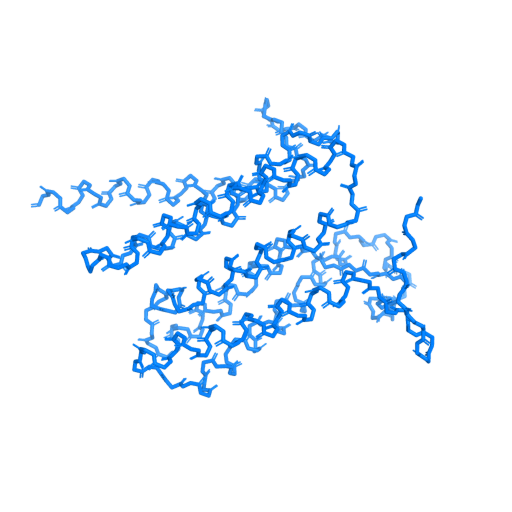.19 192 PHE A O 1
ATOM 1576 N N . GLN A 1 193 ? 5.895 16.282 -14.017 1.00 55.16 193 GLN A N 1
ATOM 1577 C CA . GLN A 1 193 ? 6.520 15.317 -14.926 1.00 55.16 193 GLN A CA 1
ATOM 1578 C C . GLN A 1 193 ? 6.223 15.631 -16.413 1.00 55.16 193 GLN A C 1
ATOM 1580 O O . GLN A 1 193 ? 5.261 16.325 -16.762 1.00 55.16 193 GLN A O 1
ATOM 1585 N N . LYS A 1 194 ? 7.127 15.197 -17.308 1.00 47.12 194 LYS A N 1
ATOM 1586 C CA . LYS A 1 194 ? 7.170 15.616 -18.727 1.00 47.12 194 LYS A CA 1
ATOM 1587 C C . LYS A 1 194 ? 6.208 14.858 -19.653 1.00 47.12 194 LYS A C 1
ATOM 1589 O O . LYS A 1 194 ? 5.769 15.449 -20.637 1.00 47.12 194 LYS A O 1
ATOM 1594 N N . GLU A 1 195 ? 5.888 13.599 -19.368 1.00 48.59 195 GLU A N 1
ATOM 1595 C CA . GLU A 1 195 ? 4.994 12.779 -20.203 1.00 48.59 195 GLU A CA 1
ATOM 1596 C C . GLU A 1 195 ? 3.525 13.068 -19.864 1.00 48.59 195 GLU A C 1
ATOM 1598 O O . GLU A 1 195 ? 3.213 13.371 -18.718 1.00 48.59 195 GLU A O 1
ATOM 1603 N N . ARG A 1 196 ? 2.620 13.117 -20.856 1.00 48.03 196 ARG A N 1
ATOM 1604 C CA . ARG A 1 196 ? 1.241 13.612 -20.655 1.00 48.03 196 ARG A CA 1
ATOM 1605 C C . ARG A 1 196 ? 0.227 12.887 -21.540 1.00 48.03 196 ARG A C 1
ATOM 1607 O O . ARG A 1 196 ? 0.361 12.884 -22.759 1.00 48.03 196 ARG A O 1
ATOM 1614 N N . VAL A 1 197 ? -0.835 12.380 -20.924 1.00 47.47 197 VAL A N 1
ATOM 1615 C CA . VAL A 1 197 ? -2.076 11.900 -21.541 1.00 47.47 197 VAL A CA 1
ATOM 1616 C C . VAL A 1 197 ? -3.192 12.912 -21.249 1.00 47.47 197 VAL A C 1
ATOM 1618 O O . VAL A 1 197 ? -3.458 13.274 -20.104 1.00 47.47 197 VAL A O 1
ATOM 1621 N N . TYR A 1 198 ? -3.865 13.397 -22.290 1.00 44.88 198 TYR A N 1
ATOM 1622 C CA . TYR A 1 198 ? -4.974 14.345 -22.146 1.00 44.88 198 TYR A CA 1
ATOM 1623 C C . TYR A 1 198 ? -6.309 13.599 -22.075 1.00 44.88 198 TYR A C 1
ATOM 1625 O O . TYR A 1 198 ? -6.605 12.790 -22.952 1.00 44.88 198 TYR A O 1
ATOM 1633 N N . PHE A 1 199 ? -7.142 13.901 -21.073 1.00 39.88 199 PHE A N 1
ATOM 1634 C CA . PHE A 1 199 ? -8.512 13.383 -20.989 1.00 39.88 199 PHE A CA 1
ATOM 1635 C C . PHE A 1 199 ? -9.482 14.503 -20.588 1.00 39.88 199 PHE A C 1
ATOM 1637 O O . PHE A 1 199 ? -9.368 15.072 -19.506 1.00 39.88 199 PHE A O 1
ATOM 1644 N N . VAL A 1 200 ? -10.424 14.841 -21.480 1.00 45.06 200 VAL A N 1
ATOM 1645 C CA . VAL A 1 200 ? -11.501 15.838 -21.263 1.00 45.06 200 VAL A CA 1
ATOM 1646 C C . VAL A 1 200 ? -10.974 17.185 -20.725 1.00 45.06 200 VAL A C 1
ATOM 1648 O O . VAL A 1 200 ? -11.450 17.725 -19.733 1.00 45.06 200 VAL A O 1
ATOM 1651 N N . GLY A 1 201 ? -9.923 17.723 -21.355 1.00 45.28 201 GLY A N 1
ATOM 1652 C CA . GLY A 1 201 ? -9.335 19.023 -20.992 1.00 45.28 201 GLY A CA 1
ATOM 1653 C C . GLY A 1 201 ? -8.477 19.033 -19.717 1.00 45.28 201 GLY A C 1
ATOM 1654 O O . GLY A 1 201 ? -7.811 20.032 -19.445 1.00 45.28 201 GLY A O 1
ATOM 1655 N N . LEU A 1 202 ? -8.426 17.927 -18.972 1.00 41.31 202 LEU A N 1
ATOM 1656 C CA . LEU A 1 202 ? -7.550 17.737 -17.818 1.00 41.31 202 LEU A CA 1
ATOM 1657 C C . LEU A 1 202 ? -6.278 16.973 -18.232 1.00 41.31 202 LEU A C 1
ATOM 1659 O O . LEU A 1 202 ? -6.310 16.061 -19.064 1.00 41.31 202 LEU A O 1
ATOM 1663 N N . LYS A 1 203 ? -5.137 17.400 -17.678 1.00 49.56 203 LYS A N 1
ATOM 1664 C CA . LYS A 1 203 ? -3.807 16.832 -17.950 1.00 49.56 203 LYS A CA 1
ATOM 1665 C C . LYS A 1 203 ? -3.522 15.708 -16.953 1.00 49.56 203 LYS A C 1
ATOM 1667 O O . LYS A 1 203 ? -3.437 15.985 -15.760 1.00 49.56 203 LYS A O 1
ATOM 1672 N N . PHE A 1 204 ? -3.346 14.485 -17.445 1.00 49.47 204 PHE A N 1
ATOM 1673 C CA . PHE A 1 204 ? -2.976 13.306 -16.657 1.00 49.47 204 PHE A CA 1
ATOM 1674 C C . PHE A 1 204 ? -1.672 12.708 -17.197 1.00 49.47 204 PHE A C 1
ATOM 1676 O O . PHE A 1 204 ? -1.288 12.993 -18.325 1.00 49.47 204 PHE A O 1
ATOM 1683 N N . LEU A 1 205 ? -0.958 11.902 -16.415 1.00 50.22 205 LEU A N 1
ATOM 1684 C CA . LEU A 1 205 ? 0.220 11.167 -16.898 1.00 50.22 205 LEU A CA 1
ATOM 1685 C C . LEU A 1 205 ? -0.161 9.785 -17.440 1.00 50.22 205 LEU A C 1
ATOM 1687 O O . LEU A 1 205 ? 0.391 9.332 -18.436 1.00 50.22 205 LEU A O 1
ATOM 1691 N N . SER A 1 206 ? -1.135 9.131 -16.803 1.00 56.91 206 SER A N 1
ATOM 1692 C CA . SER A 1 206 ? -1.628 7.801 -17.163 1.00 56.91 206 SER A CA 1
ATOM 1693 C C . SER A 1 206 ? -3.117 7.663 -16.830 1.00 56.91 206 SER A C 1
ATOM 1695 O O . SER A 1 206 ? -3.639 8.330 -15.934 1.00 56.91 206 SER A O 1
ATOM 1697 N N . ILE A 1 207 ? -3.820 6.775 -17.541 1.00 62.84 207 ILE A N 1
ATOM 1698 C CA . ILE A 1 207 ? -5.259 6.509 -17.333 1.00 62.84 207 ILE A CA 1
ATOM 1699 C C . ILE A 1 207 ? -5.559 6.010 -15.908 1.00 62.84 207 ILE A C 1
ATOM 1701 O O . ILE A 1 207 ? -6.661 6.193 -15.393 1.00 62.84 207 ILE A O 1
ATOM 1705 N N . GLU A 1 208 ? -4.548 5.445 -15.246 1.00 58.19 208 GLU A N 1
ATOM 1706 C CA . GLU A 1 208 ? -4.597 4.938 -13.875 1.00 58.19 208 GLU A CA 1
ATOM 1707 C C . GLU A 1 208 ? -4.842 6.046 -12.836 1.00 58.19 208 GLU A C 1
ATOM 1709 O O . GLU A 1 208 ? -5.251 5.759 -11.714 1.00 58.19 208 GLU A O 1
ATOM 1714 N N . GLN A 1 209 ? -4.675 7.322 -13.204 1.00 62.47 209 GLN A N 1
ATOM 1715 C CA . GLN A 1 209 ? -4.929 8.467 -12.325 1.00 62.47 209 GLN A CA 1
ATOM 1716 C C . GLN A 1 209 ? -6.406 8.856 -12.198 1.00 62.47 209 GLN A C 1
ATOM 1718 O O . GLN A 1 209 ? -6.810 9.443 -11.190 1.00 62.47 209 GLN A O 1
ATOM 1723 N N . LEU A 1 210 ? -7.235 8.506 -13.181 1.00 66.25 210 LEU A N 1
ATOM 1724 C CA . LEU A 1 210 ? -8.675 8.770 -13.154 1.00 66.25 210 LEU A CA 1
ATOM 1725 C C . LEU A 1 210 ? -9.392 8.091 -11.973 1.00 66.25 210 LEU A C 1
ATOM 1727 O O . LEU A 1 210 ? -10.129 8.781 -11.260 1.00 66.25 210 LEU A O 1
ATOM 1731 N N . PRO A 1 211 ? -9.182 6.789 -11.691 1.00 63.44 211 PRO A N 1
ATOM 1732 C CA . PRO A 1 211 ? -9.804 6.160 -10.531 1.00 63.44 211 PRO A CA 1
ATOM 1733 C C . PRO A 1 211 ? -9.287 6.729 -9.200 1.00 63.44 211 PRO A C 1
ATOM 1735 O O . PRO A 1 211 ? -10.049 6.793 -8.234 1.00 63.44 211 PRO A O 1
ATOM 1738 N N . TYR A 1 212 ? -8.043 7.221 -9.141 1.00 64.25 212 TYR A N 1
ATOM 1739 C CA . TYR A 1 212 ? -7.527 7.917 -7.958 1.00 64.25 212 TYR A CA 1
ATOM 1740 C C . TYR A 1 212 ? -8.245 9.249 -7.707 1.00 64.25 212 TYR A C 1
ATOM 1742 O O . TYR A 1 212 ? -8.670 9.525 -6.582 1.00 64.25 212 TYR A O 1
ATOM 1750 N N . LEU A 1 213 ? -8.445 10.053 -8.754 1.00 65.94 213 LEU A N 1
ATOM 1751 C CA . LEU A 1 213 ? -9.202 11.302 -8.672 1.00 65.94 213 LEU A CA 1
ATOM 1752 C C . LEU A 1 213 ? -10.656 11.038 -8.245 1.00 65.94 213 LEU A C 1
ATOM 1754 O O . LEU A 1 213 ? -11.177 11.709 -7.351 1.00 65.94 213 LEU A O 1
ATOM 1758 N N . ALA A 1 214 ? -11.291 10.018 -8.828 1.00 67.88 214 ALA A N 1
ATOM 1759 C CA . ALA A 1 214 ? -12.645 9.610 -8.467 1.00 67.88 214 ALA A CA 1
ATOM 1760 C C . ALA A 1 214 ? -12.743 9.214 -6.985 1.00 67.88 214 ALA A C 1
ATOM 1762 O O . ALA A 1 214 ? -13.663 9.650 -6.292 1.00 67.88 214 ALA A O 1
ATOM 1763 N N . ALA A 1 215 ? -11.769 8.461 -6.464 1.00 64.44 215 ALA A N 1
ATOM 1764 C CA . ALA A 1 215 ? -11.723 8.086 -5.053 1.00 64.44 215 ALA A CA 1
ATOM 1765 C C . ALA A 1 215 ? -11.607 9.309 -4.122 1.00 64.44 215 ALA A C 1
ATOM 1767 O O . ALA A 1 215 ? -12.297 9.376 -3.100 1.00 64.44 215 ALA A O 1
ATOM 1768 N N . ILE A 1 216 ? -10.797 10.314 -4.480 1.00 66.12 216 ILE A N 1
ATOM 1769 C CA . ILE A 1 216 ? -10.692 11.579 -3.730 1.00 66.12 216 ILE A CA 1
ATOM 1770 C C . ILE A 1 216 ? -12.035 12.319 -3.727 1.00 66.12 216 ILE A C 1
ATOM 1772 O O . ILE A 1 216 ? -12.512 12.730 -2.666 1.00 66.12 216 ILE A O 1
ATOM 1776 N N . ILE A 1 217 ? -12.676 12.462 -4.887 1.00 66.94 217 ILE A N 1
ATOM 1777 C CA . ILE A 1 217 ? -13.953 13.178 -5.011 1.00 66.94 217 ILE A CA 1
ATOM 1778 C C . ILE A 1 217 ? -15.041 12.476 -4.194 1.00 66.94 217 ILE A C 1
ATOM 1780 O O . ILE A 1 217 ? -15.663 13.104 -3.337 1.00 66.94 217 ILE A O 1
ATOM 1784 N N . ILE A 1 218 ? -15.225 11.166 -4.390 1.00 66.69 218 ILE A N 1
ATOM 1785 C CA . ILE A 1 218 ? -16.234 10.364 -3.681 1.00 66.69 218 ILE A CA 1
ATOM 1786 C C . ILE A 1 218 ? -16.029 10.473 -2.174 1.00 66.69 218 ILE A C 1
ATOM 1788 O O . ILE A 1 218 ? -16.968 10.723 -1.419 1.00 66.69 218 ILE A O 1
ATOM 1792 N N . SER A 1 219 ? -14.787 10.324 -1.724 1.00 62.06 219 SER A N 1
ATOM 1793 C CA . SER A 1 219 ? -14.475 10.365 -0.305 1.00 62.06 219 SER A CA 1
ATOM 1794 C C . SER A 1 219 ? -14.722 11.768 0.290 1.00 62.06 219 SER A C 1
ATOM 1796 O O . SER A 1 219 ? -15.211 11.868 1.420 1.00 62.06 219 SER A O 1
ATOM 1798 N N . THR A 1 220 ? -14.491 12.843 -0.477 1.00 65.50 220 THR A N 1
ATOM 1799 C CA . THR A 1 220 ? -14.736 14.236 -0.045 1.00 65.50 220 THR A CA 1
ATOM 1800 C C . THR A 1 220 ? -16.229 14.491 0.090 1.00 65.50 220 THR A C 1
ATOM 1802 O O . THR A 1 220 ? -16.691 14.992 1.117 1.00 65.50 220 THR A O 1
ATOM 1805 N N . VAL A 1 221 ? -16.999 14.069 -0.912 1.00 67.44 221 VAL A N 1
ATOM 1806 C CA . VAL A 1 221 ? -18.461 14.173 -0.923 1.00 67.44 221 VAL A CA 1
ATOM 1807 C C . VAL A 1 221 ? -19.065 13.411 0.259 1.00 67.44 221 VAL A C 1
ATOM 1809 O O . VAL A 1 221 ? -19.888 13.964 0.988 1.00 67.44 221 VAL A O 1
ATOM 1812 N N . LEU A 1 222 ? -18.610 12.182 0.522 1.00 64.81 222 LEU A N 1
ATOM 1813 C CA . LEU A 1 222 ? -19.082 11.379 1.654 1.00 64.81 222 LEU A CA 1
ATOM 1814 C C . LEU A 1 222 ? -18.805 12.047 3.006 1.00 64.81 222 LEU A C 1
ATOM 1816 O O . LEU A 1 222 ? -19.652 11.989 3.900 1.00 64.81 222 LEU A O 1
ATOM 1820 N N . LEU A 1 223 ? -17.653 12.705 3.172 1.00 65.69 223 LEU A N 1
ATOM 1821 C CA . LEU A 1 223 ? -17.370 13.462 4.391 1.00 65.69 223 LEU A CA 1
ATOM 1822 C C . LEU A 1 223 ? -18.303 14.657 4.565 1.00 65.69 223 LEU A C 1
ATOM 1824 O O . LEU A 1 223 ? -18.802 14.877 5.671 1.00 65.69 223 LEU A O 1
ATOM 1828 N N . VAL A 1 224 ? -18.515 15.429 3.500 1.00 67.94 224 VAL A N 1
ATOM 1829 C CA . VAL A 1 224 ? -19.352 16.631 3.530 1.00 67.94 224 VAL A CA 1
ATOM 1830 C C . VAL A 1 224 ? -20.798 16.252 3.847 1.00 67.94 224 VAL A C 1
ATOM 1832 O O . VAL A 1 224 ? -21.351 16.739 4.834 1.00 67.94 224 VAL A O 1
ATOM 1835 N N . LEU A 1 225 ? -21.381 15.304 3.106 1.00 66.31 225 LEU A N 1
ATOM 1836 C CA . LEU A 1 225 ? -22.756 14.831 3.316 1.00 66.31 225 LEU A CA 1
ATOM 1837 C C . LEU A 1 225 ? -22.991 14.322 4.746 1.00 66.31 225 LEU A C 1
ATOM 1839 O O . LEU A 1 225 ? -24.053 14.534 5.332 1.00 66.31 225 LEU A O 1
ATOM 1843 N N . ARG A 1 226 ? -21.989 13.680 5.351 1.00 64.38 226 ARG A N 1
ATOM 1844 C CA . ARG A 1 226 ? -22.110 13.120 6.700 1.00 64.38 226 ARG A CA 1
ATOM 1845 C C . ARG A 1 226 ? -21.944 14.159 7.809 1.00 64.38 226 ARG A C 1
ATOM 1847 O O . ARG A 1 226 ? -22.575 14.016 8.854 1.00 64.38 226 ARG A O 1
ATOM 1854 N N . GLN A 1 227 ? -21.169 15.225 7.584 1.00 66.94 227 GLN A N 1
ATOM 1855 C CA . GLN A 1 227 ? -21.157 16.384 8.489 1.00 66.94 227 GLN A CA 1
ATOM 1856 C C . GLN A 1 227 ? -22.520 17.074 8.536 1.00 66.94 227 GLN A C 1
ATOM 1858 O O . GLN A 1 227 ? -22.952 17.472 9.615 1.00 66.94 227 GLN A O 1
ATOM 1863 N N . PHE A 1 228 ? -23.221 17.152 7.402 1.00 65.38 228 PHE A N 1
ATOM 1864 C CA . PHE A 1 228 ? -24.596 17.649 7.367 1.00 65.38 228 PHE A CA 1
ATOM 1865 C C . PHE A 1 228 ? -25.575 16.715 8.088 1.00 65.38 228 PHE A C 1
ATOM 1867 O O . PHE A 1 228 ? -26.476 17.197 8.768 1.00 65.38 228 PHE A O 1
ATOM 1874 N N . ARG A 1 229 ? -25.376 15.391 8.010 1.00 64.94 229 ARG A N 1
ATOM 1875 C CA . ARG A 1 229 ? -26.227 14.413 8.709 1.00 64.94 229 ARG A CA 1
ATOM 1876 C C . ARG A 1 229 ? -26.077 14.439 10.233 1.00 64.94 229 ARG A C 1
ATOM 1878 O O . ARG A 1 229 ? -27.068 14.256 10.914 1.00 64.94 229 ARG A O 1
ATOM 1885 N N . ASN A 1 230 ? -24.870 14.662 10.756 1.00 58.19 230 ASN A N 1
ATOM 1886 C CA . ASN A 1 230 ? -24.612 14.702 12.206 1.00 58.19 230 ASN A CA 1
ATOM 1887 C C . ASN A 1 230 ? -24.939 16.059 12.865 1.00 58.19 230 ASN A C 1
ATOM 1889 O O . ASN A 1 230 ? -24.782 16.188 14.075 1.00 58.19 230 ASN A O 1
ATOM 1893 N N . ARG A 1 231 ? -25.304 17.083 12.080 1.00 56.06 231 ARG A N 1
ATOM 1894 C CA . ARG A 1 231 ? -25.761 18.395 12.578 1.00 56.06 231 ARG A CA 1
ATOM 1895 C C . ARG A 1 231 ? -27.289 18.499 12.696 1.00 56.06 231 ARG A C 1
ATOM 1897 O O . ARG A 1 231 ? -27.766 19.522 13.176 1.00 56.06 231 ARG A O 1
ATOM 1904 N N . LYS A 1 232 ? -28.024 17.485 12.233 1.00 46.09 232 LYS A N 1
ATOM 1905 C CA . LYS A 1 232 ? -29.453 17.286 12.500 1.00 46.09 232 LYS A CA 1
ATOM 1906 C C . LYS A 1 232 ? -29.606 16.273 13.624 1.00 46.09 232 LYS A C 1
ATOM 1908 O O . LYS A 1 232 ? -30.580 16.425 14.382 1.00 46.09 232 LYS A O 1
#

Foldseek 3Di:
DPDQFDDDDPNDTDGLLNVLLVVLVVLLLVQLLVLVVVDPDDSVVLVVLQVVLQVQLQVQQLVVVCVVPVVVVVPDPCVSVPCVVDPGGRPLSSVVSSLVSLVVSCVVVVNPSLNSCLSNQLSVLSSVLSSLVSVLVVDPDPLSVLSVVLSVLSVVLSVVLVVVSVDPVCSHCVVLSSLCNVQVSVVSSQVPDDAWDDDPNDTDRDPSNVVSVVSNVVSVVVVVVVVVVVVD

pLDDT: mean 75.28, std 14.44, range [39.88, 96.44]